Protein AF-A0A7S3V2L4-F1 (afdb_monomer)

Solvent-accessible surface area (backbone atoms only — not comparable to full-atom values): 17173 Å² total; per-residue (Å²): 107,70,62,55,53,52,35,52,49,39,50,52,38,36,58,66,71,41,83,67,30,69,76,37,47,59,59,35,42,54,44,48,51,52,48,45,52,49,47,74,74,34,60,91,76,52,58,64,67,61,56,36,54,51,50,48,51,51,38,55,55,55,52,38,95,46,34,62,63,42,28,54,72,59,38,71,66,25,44,56,42,50,47,53,51,52,48,45,50,46,50,62,65,62,45,89,81,44,74,66,71,37,85,87,40,52,65,57,54,51,37,52,47,45,34,56,63,45,54,48,39,59,73,54,54,95,62,79,51,79,55,84,92,24,49,70,58,43,54,44,52,51,49,48,55,51,39,51,49,49,44,55,70,67,42,45,66,64,29,20,37,90,86,79,64,43,62,59,39,75,66,17,42,54,53,48,53,48,53,49,51,55,54,52,51,55,70,69,42,83,76,58,51,70,71,59,48,51,48,58,51,47,48,54,56,50,39,35,71,76,69,40,48,61,73,31,63,66,44,49,72,70,41,43,61,59,53,46,51,46,52,52,46,47,62,57,69,48,86,50,61,92,48,45,69,59,49,48,53,49,47,49,55,60,31,70,64,40,52,65,54,35,66,70,44,46,47,56,52,52,44,68,73,63,43,56,96,84,56,77,78,74,83,74,69,88,52,86,51,68,74,56,29,52,55,47,51,55,50,49,47,56,64,55,75,109

Nearest PDB structures (foldseek):
  6vfk-assembly1_B  TM=2.622E-01  e=1.134E-02  synthetic construct
  5dhf-assembly1_C  TM=3.279E-01  e=9.057E-02  Saccharomyces cerevisiae S288C
  6aho-assembly1_A  TM=2.549E-01  e=5.153E-01  Saccharomyces cerevisiae S288C
  5hay-assembly1_A  TM=2.376E-01  e=2.475E+00  Thermochaetoides thermophila DSM 1495
  7ajl-assembly1_AAA  TM=2.031E-01  e=9.214E+00  Mus musculus

Secondary structure (DSSP, 8-state):
-HHHHHHHHHHHHHHTT-TTHHHHHHHHHHHHHHHHHHHHHHTTTS-HHHHHHHHHHHHHHHTSTTHHHHHHHTTHHHHHHHHHHHHHHHHHHH-TT-GGGSTT-HHHHHHHHIIIIIIHHHHHTT----SGGGHHHHHHHHHHHHHHHHHHHH-GGGTB-TTT--BS-HHHHHHHHHHHHHHHHHHH-TTS-HHHHHHHHHHHHHHHHHH-GGG-HHIIIIIHHHHHHHHHHHHHH-TTGGGHHHHHHHHHHHHHH-HHHIIIIIHHHHHHHHS-TTSPPP------SHHHHHHHHHHHHHHHT-

pLDDT: mean 81.45, std 13.01, range [45.84, 96.88]

Structure (mmCIF, N/CA/C/O backbone):
data_AF-A0A7S3V2L4-F1
#
_entry.id   AF-A0A7S3V2L4-F1
#
loop_
_atom_site.group_PDB
_atom_site.id
_atom_site.type_symbol
_atom_site.label_atom_id
_atom_site.label_alt_id
_atom_site.label_comp_id
_atom_site.label_asym_id
_atom_site.label_entity_id
_atom_site.label_seq_id
_atom_site.pdbx_PDB_ins_code
_atom_site.Cartn_x
_atom_site.Cartn_y
_atom_site.Cartn_z
_atom_site.occupancy
_atom_site.B_iso_or_equiv
_atom_site.auth_seq_id
_atom_site.auth_comp_id
_atom_site.auth_asym_id
_atom_site.auth_atom_id
_atom_site.pdbx_PDB_model_num
ATOM 1 N N . MET A 1 1 ? -16.125 -4.013 30.496 1.00 46.72 1 MET A N 1
ATOM 2 C CA . MET A 1 1 ? -16.675 -2.648 30.679 1.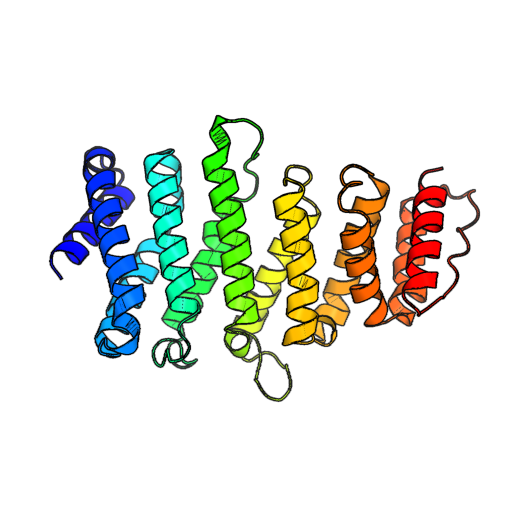00 46.72 1 MET A CA 1
ATOM 3 C C . MET A 1 1 ? -15.785 -1.747 31.543 1.00 46.72 1 MET A C 1
ATOM 5 O O . MET A 1 1 ? -15.297 -0.767 31.004 1.00 46.72 1 MET A O 1
ATOM 9 N N . ARG A 1 2 ? -15.482 -2.054 32.820 1.00 46.53 2 ARG A N 1
ATOM 10 C CA . ARG A 1 2 ? -14.613 -1.184 33.660 1.00 46.53 2 ARG A CA 1
ATOM 11 C C . ARG A 1 2 ? -13.190 -0.976 33.116 1.00 46.53 2 ARG A C 1
ATOM 13 O O . ARG A 1 2 ? -12.731 0.155 33.080 1.00 46.53 2 ARG A O 1
ATOM 20 N N . LEU A 1 3 ? -12.533 -2.032 32.631 1.00 49.94 3 LEU A N 1
ATOM 21 C CA . LEU A 1 3 ? -11.201 -1.939 32.003 1.00 49.94 3 LEU A CA 1
ATOM 22 C C . LEU A 1 3 ? -11.201 -1.058 30.744 1.00 49.94 3 LEU A C 1
ATOM 24 O O . LEU A 1 3 ? -10.278 -0.282 30.535 1.00 49.94 3 LEU A O 1
ATOM 28 N N . PHE A 1 4 ? -12.275 -1.122 29.954 1.00 53.81 4 PHE A N 1
ATOM 29 C CA . PHE A 1 4 ? -12.445 -0.276 28.773 1.00 53.81 4 PHE A CA 1
ATOM 30 C C . PHE A 1 4 ? -12.643 1.195 29.151 1.00 53.81 4 PHE A C 1
ATOM 32 O O . PHE A 1 4 ? -12.003 2.060 28.573 1.00 53.81 4 PHE A O 1
ATOM 39 N N . GLY A 1 5 ? -13.452 1.478 30.177 1.00 54.75 5 GLY A N 1
ATOM 40 C CA . GLY A 1 5 ? -13.603 2.833 30.713 1.00 54.75 5 GLY A CA 1
ATOM 41 C C . GLY A 1 5 ? -12.291 3.411 31.252 1.00 54.75 5 GLY A C 1
ATOM 42 O O . GLY A 1 5 ? -11.975 4.558 30.961 1.00 54.75 5 GLY A O 1
ATOM 43 N N . MET A 1 6 ? -11.488 2.608 31.962 1.00 58.16 6 MET A N 1
ATOM 44 C CA . MET A 1 6 ? -10.159 3.027 32.434 1.00 58.16 6 MET A CA 1
ATOM 45 C C . MET A 1 6 ? -9.183 3.269 31.279 1.00 58.16 6 MET A C 1
ATOM 47 O O . MET A 1 6 ? -8.399 4.209 31.325 1.00 58.16 6 MET A O 1
ATOM 51 N N . PHE A 1 7 ? -9.252 2.455 30.226 1.00 62.59 7 PHE A N 1
ATOM 52 C CA . PHE A 1 7 ? -8.470 2.645 29.008 1.00 62.59 7 PHE A CA 1
ATOM 53 C C . PHE A 1 7 ? -8.863 3.930 28.257 1.00 62.59 7 PHE A C 1
ATOM 55 O O . PHE A 1 7 ? -7.987 4.723 27.913 1.00 62.59 7 PHE A O 1
ATOM 62 N N . LEU A 1 8 ? -10.165 4.172 28.055 1.00 62.03 8 LEU A N 1
ATOM 63 C CA . LEU A 1 8 ? -10.665 5.396 27.423 1.00 62.03 8 LEU A CA 1
ATOM 64 C C . LEU A 1 8 ? -10.272 6.634 28.240 1.00 62.03 8 LEU A C 1
ATOM 66 O 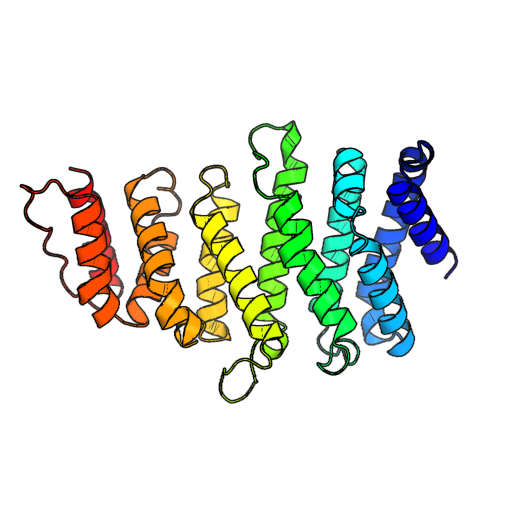O . LEU A 1 8 ? -9.776 7.599 27.670 1.00 62.03 8 LEU A O 1
ATOM 70 N N . GLN A 1 9 ? -10.416 6.584 29.570 1.00 62.56 9 GLN A N 1
ATOM 71 C CA . GLN A 1 9 ? -9.982 7.664 30.460 1.00 62.56 9 GLN A CA 1
ATOM 72 C C . GLN A 1 9 ? -8.470 7.886 30.396 1.00 62.56 9 GLN A C 1
ATOM 74 O O . GLN A 1 9 ? -8.036 9.028 30.312 1.00 62.56 9 GLN A O 1
ATOM 79 N N . ALA A 1 10 ? -7.663 6.821 30.375 1.00 61.00 10 ALA A N 1
ATOM 80 C CA . ALA A 1 10 ? -6.213 6.940 30.271 1.00 61.00 10 ALA A CA 1
ATOM 81 C C . ALA A 1 10 ? -5.784 7.606 28.955 1.00 61.00 10 ALA A C 1
ATOM 83 O O . ALA A 1 10 ? -4.910 8.470 28.976 1.00 61.00 10 ALA A O 1
ATOM 84 N N . ILE A 1 11 ? -6.412 7.261 27.823 1.00 59.47 11 ILE A N 1
ATOM 85 C CA . ILE A 1 11 ? -6.094 7.918 26.549 1.00 59.47 11 ILE A CA 1
ATOM 86 C C . ILE A 1 11 ? -6.674 9.336 26.474 1.00 59.47 11 ILE A C 1
ATOM 88 O O . ILE A 1 11 ? -5.997 10.228 25.977 1.00 59.47 11 ILE A O 1
ATOM 92 N N . GLN A 1 12 ? -7.853 9.605 27.030 1.00 64.25 12 GLN A N 1
ATOM 93 C CA . GLN A 1 12 ? -8.367 10.977 27.136 1.00 64.25 12 GLN A CA 1
ATOM 94 C C . GLN A 1 12 ? -7.465 11.859 28.017 1.00 64.25 12 GLN A C 1
ATOM 96 O O . GLN A 1 12 ? -7.242 13.027 27.711 1.00 64.25 12 GLN A O 1
ATOM 101 N N . SER A 1 13 ? -6.884 11.314 29.089 1.00 60.41 13 SER A N 1
ATOM 102 C CA . SER A 1 13 ? -5.881 12.011 29.905 1.00 60.41 13 SER A CA 1
ATOM 103 C C . SER A 1 13 ? -4.567 12.254 29.152 1.00 60.41 13 SER A C 1
ATOM 105 O O . SER A 1 13 ? -3.910 13.266 29.401 1.00 60.41 13 SER A O 1
ATOM 107 N N . VAL A 1 14 ? -4.198 11.359 28.225 1.00 58.91 14 VAL A N 1
ATOM 108 C CA . VAL A 1 14 ? -3.072 11.544 27.291 1.00 58.91 14 VAL A CA 1
ATOM 109 C C . VAL A 1 14 ? -3.370 12.664 26.291 1.00 58.91 14 VAL A C 1
ATOM 111 O O . VAL A 1 14 ? -2.521 13.530 26.101 1.00 58.91 14 VAL A O 1
ATOM 114 N N . ASP A 1 15 ? -4.572 12.688 25.709 1.00 56.56 15 ASP A N 1
ATOM 115 C CA . ASP A 1 15 ? -5.023 13.720 24.759 1.00 56.56 15 ASP A CA 1
ATOM 116 C C . ASP A 1 15 ? -5.049 15.120 25.408 1.00 56.56 15 ASP A C 1
ATOM 118 O O . ASP A 1 15 ? -4.736 16.126 24.779 1.00 56.56 15 ASP A O 1
ATOM 122 N N . ASN A 1 16 ? -5.319 15.179 26.718 1.00 58.28 16 ASN A N 1
ATOM 123 C CA . ASN A 1 16 ? -5.315 16.407 27.521 1.00 58.28 16 ASN A CA 1
ATOM 124 C C . ASN A 1 16 ? -3.926 16.822 28.059 1.00 58.28 16 ASN A C 1
ATOM 126 O O . ASN A 1 16 ? -3.836 17.738 28.881 1.00 58.28 16 ASN A O 1
ATOM 130 N N . GLY A 1 17 ? -2.837 16.156 27.652 1.00 54.50 17 GLY A N 1
ATOM 131 C CA . GLY A 1 17 ? -1.462 16.567 27.975 1.00 54.50 17 GLY A CA 1
ATOM 132 C C . GLY A 1 17 ? -1.067 16.477 29.458 1.00 54.50 17 GLY A C 1
ATOM 133 O O . GLY A 1 17 ? -0.122 17.141 29.891 1.00 54.50 17 GLY A O 1
ATOM 134 N N . GLN A 1 18 ? -1.766 15.683 30.274 1.00 55.38 18 GLN A N 1
ATOM 135 C CA . GLN A 1 18 ? -1.489 15.602 31.712 1.00 55.38 18 GLN A CA 1
ATOM 136 C C . GLN A 1 18 ? -0.294 14.679 32.029 1.00 55.38 18 GLN A C 1
ATOM 138 O O . GLN A 1 18 ? -0.214 13.556 31.542 1.00 55.38 18 GLN A O 1
ATOM 143 N N . ARG A 1 19 ? 0.605 15.097 32.941 1.00 45.84 19 ARG A N 1
ATOM 144 C CA . ARG A 1 19 ? 1.765 14.302 33.432 1.00 45.84 19 ARG A CA 1
ATOM 145 C C . ARG A 1 19 ? 1.399 12.930 34.032 1.00 45.84 19 ARG A C 1
ATOM 147 O O . ARG A 1 19 ? 2.251 12.046 34.068 1.00 45.84 19 ARG A O 1
ATOM 154 N N . LEU A 1 20 ? 0.145 12.733 34.452 1.00 48.84 20 LEU A N 1
ATOM 155 C CA . LEU A 1 20 ? -0.418 11.441 34.886 1.00 48.84 20 LEU A CA 1
ATOM 156 C C . LEU A 1 20 ? -0.457 10.382 33.763 1.00 48.84 20 LEU A C 1
ATOM 158 O O . LEU A 1 20 ? -0.595 9.192 34.043 1.00 48.84 20 LEU A O 1
ATOM 162 N N . ALA A 1 21 ? -0.285 10.794 32.502 1.00 53.78 21 ALA A N 1
ATOM 163 C CA . ALA A 1 21 ? -0.275 9.924 31.332 1.00 53.78 21 ALA A CA 1
ATOM 164 C C . ALA A 1 21 ? 0.756 8.789 31.436 1.00 53.78 21 ALA A C 1
ATOM 166 O O . ALA A 1 21 ? 0.413 7.638 31.183 1.00 53.78 21 ALA A O 1
ATOM 167 N N . ILE A 1 22 ? 1.995 9.072 31.862 1.00 54.22 22 ILE A N 1
ATOM 168 C CA . ILE A 1 22 ? 3.089 8.081 31.834 1.00 54.22 22 ILE A CA 1
ATOM 169 C C . ILE A 1 22 ? 2.828 6.922 32.807 1.00 54.22 22 ILE A C 1
ATOM 171 O O . ILE A 1 22 ? 3.045 5.766 32.444 1.00 54.22 22 ILE A O 1
ATOM 175 N N . SER A 1 23 ? 2.306 7.204 34.007 1.00 57.72 23 SER A N 1
ATOM 176 C CA . SER A 1 23 ? 1.941 6.165 34.982 1.00 57.72 23 SER A CA 1
ATOM 177 C C . SER A 1 23 ? 0.771 5.296 34.514 1.00 57.72 23 SER A C 1
ATOM 179 O O . SER A 1 23 ? 0.711 4.119 34.854 1.00 57.72 23 SER A O 1
ATOM 181 N N . CYS A 1 24 ? -0.133 5.843 33.697 1.00 66.38 24 CYS A N 1
ATOM 182 C CA . CYS A 1 24 ? -1.292 5.120 33.177 1.00 66.38 24 CYS A CA 1
ATOM 183 C C . CYS A 1 24 ? -1.012 4.374 31.861 1.00 66.38 24 CYS A C 1
ATOM 185 O O . CYS A 1 24 ? -1.786 3.488 31.501 1.00 66.38 24 CYS A O 1
ATOM 187 N N . LEU A 1 25 ? 0.092 4.669 31.155 1.00 70.88 25 LEU A N 1
ATOM 188 C CA . LEU A 1 25 ? 0.455 3.990 29.901 1.00 70.88 25 LEU A CA 1
ATOM 189 C C . LEU A 1 25 ? 0.650 2.481 30.086 1.00 70.88 25 LEU A C 1
ATOM 191 O O . LEU A 1 25 ? 0.268 1.711 29.207 1.00 70.88 25 LEU A O 1
ATOM 195 N N . GLY A 1 26 ? 1.230 2.051 31.212 1.00 72.19 26 GLY A N 1
ATOM 196 C CA . GLY A 1 26 ? 1.397 0.628 31.530 1.00 72.19 26 GLY A CA 1
ATOM 197 C C . GLY A 1 26 ? 0.049 -0.088 31.596 1.00 72.19 26 GLY A C 1
ATOM 198 O O . GLY A 1 26 ? -0.208 -1.015 30.830 1.00 72.19 26 GLY A O 1
ATOM 199 N N . SER A 1 27 ? -0.861 0.433 32.419 1.00 74.06 27 SER A N 1
ATOM 200 C CA . SER A 1 27 ? -2.213 -0.109 32.584 1.00 74.06 27 SER A CA 1
ATOM 201 C C . SER A 1 27 ? -3.053 -0.021 31.307 1.00 74.06 27 SER A C 1
ATOM 203 O O . SER A 1 27 ? -3.820 -0.937 31.013 1.00 74.06 27 SER A O 1
ATOM 205 N N . ALA A 1 28 ? -2.900 1.044 30.513 1.00 74.94 28 ALA A N 1
ATOM 206 C CA . ALA A 1 28 ? -3.561 1.172 29.216 1.00 74.94 28 ALA A CA 1
ATOM 207 C C . ALA A 1 28 ? -3.072 0.103 28.228 1.00 74.94 28 ALA A C 1
ATOM 209 O O . ALA A 1 28 ? -3.883 -0.497 27.523 1.00 74.94 28 ALA A O 1
ATOM 210 N N . ARG A 1 29 ? -1.764 -0.184 28.208 1.00 78.62 29 ARG A N 1
ATOM 211 C CA . ARG A 1 29 ? -1.178 -1.239 27.368 1.00 78.62 29 ARG A CA 1
ATOM 212 C C . ARG A 1 29 ? -1.651 -2.629 27.775 1.00 78.62 29 ARG A C 1
ATOM 214 O O . ARG A 1 29 ? -2.030 -3.393 26.896 1.00 78.62 29 ARG A O 1
ATOM 221 N N . GLU A 1 30 ? -1.655 -2.940 29.068 1.00 80.38 30 GLU A N 1
ATOM 222 C CA . GLU A 1 30 ? -2.154 -4.223 29.585 1.00 80.38 30 GLU A CA 1
ATOM 223 C C . GLU A 1 30 ? -3.647 -4.400 29.300 1.00 80.38 30 GLU A C 1
ATOM 225 O O . GLU A 1 30 ? -4.078 -5.457 28.840 1.00 80.38 30 GLU A O 1
ATOM 230 N N . SER A 1 31 ? -4.431 -3.335 29.489 1.00 78.81 31 SER A N 1
ATOM 231 C CA . SER A 1 31 ? -5.853 -3.333 29.140 1.00 78.81 31 SER A CA 1
ATOM 232 C C . SER A 1 31 ? -6.051 -3.585 27.648 1.00 78.81 31 SER A C 1
ATOM 234 O O . SER A 1 31 ? -6.929 -4.359 27.275 1.00 78.81 31 SER A O 1
ATOM 236 N N . LEU A 1 32 ? -5.229 -2.977 26.786 1.00 80.69 32 LEU A N 1
ATOM 237 C CA . LEU A 1 32 ? -5.321 -3.206 25.350 1.00 80.69 32 LEU A CA 1
ATOM 238 C C . LEU A 1 32 ? -4.886 -4.615 24.947 1.00 80.69 32 LEU A C 1
ATOM 240 O O . LEU A 1 32 ? -5.513 -5.196 24.071 1.00 80.69 32 LEU A O 1
ATOM 244 N N . ASP A 1 33 ? -3.864 -5.184 25.586 1.00 83.69 33 ASP A N 1
ATOM 245 C CA . ASP A 1 33 ? -3.459 -6.573 25.347 1.00 83.69 33 ASP A CA 1
ATOM 246 C C . ASP A 1 33 ? -4.564 -7.553 25.719 1.00 83.69 33 ASP A C 1
ATOM 248 O O . ASP A 1 33 ? -4.888 -8.441 24.931 1.00 83.69 33 ASP A O 1
ATOM 252 N N . PHE A 1 34 ? -5.195 -7.348 26.874 1.00 82.31 34 PHE A N 1
ATOM 253 C CA . PHE A 1 34 ? -6.366 -8.121 27.265 1.00 82.31 34 PHE A CA 1
ATOM 254 C C . PHE A 1 34 ? -7.491 -7.977 26.234 1.00 82.31 34 PHE A C 1
ATOM 256 O O . PHE A 1 34 ? -8.068 -8.973 25.805 1.00 82.31 34 PHE A O 1
ATOM 263 N N . MET A 1 35 ? -7.777 -6.752 25.779 1.00 76.50 35 MET A N 1
ATOM 264 C CA . MET A 1 35 ? -8.800 -6.521 24.757 1.00 76.50 35 MET A CA 1
ATOM 265 C C . MET A 1 35 ? -8.452 -7.186 23.430 1.00 76.50 35 MET A C 1
ATOM 267 O O . MET A 1 35 ? -9.326 -7.802 22.840 1.00 76.50 35 MET A O 1
ATOM 271 N N . ILE A 1 36 ? -7.198 -7.125 22.983 1.00 81.44 36 ILE A N 1
ATOM 272 C CA . ILE A 1 36 ? -6.724 -7.827 21.787 1.00 81.44 36 ILE A CA 1
ATOM 273 C C . ILE A 1 36 ? -6.960 -9.332 21.928 1.00 81.44 36 ILE A C 1
ATOM 275 O O . ILE A 1 36 ? -7.526 -9.930 21.023 1.00 81.44 36 ILE A O 1
ATOM 279 N N . GLN A 1 37 ? -6.584 -9.942 23.055 1.00 83.25 37 GLN A N 1
ATOM 280 C CA . GLN A 1 37 ? -6.765 -11.382 23.283 1.00 83.25 37 GLN A CA 1
ATOM 281 C C . GLN A 1 37 ? -8.242 -11.789 23.319 1.00 83.25 37 GLN A C 1
ATOM 283 O O . GLN A 1 37 ? -8.629 -12.797 22.725 1.00 83.25 37 GLN A O 1
ATOM 288 N N . VAL A 1 38 ? -9.073 -10.985 23.987 1.00 77.12 38 VAL A N 1
ATOM 289 C CA . VAL A 1 38 ? -10.528 -11.166 24.027 1.00 77.12 38 VAL A CA 1
ATOM 290 C C . VAL A 1 38 ? -11.116 -11.045 22.628 1.00 77.12 38 VAL A C 1
ATOM 292 O O . VAL A 1 38 ? -11.892 -11.905 22.226 1.00 77.12 38 VAL A O 1
ATOM 295 N N . PHE A 1 39 ? -10.724 -10.025 21.864 1.00 75.44 39 PHE A N 1
ATOM 296 C CA . PHE A 1 39 ? -11.167 -9.853 20.485 1.00 75.44 39 PHE A CA 1
ATOM 297 C C . PHE A 1 39 ? -10.745 -11.036 19.613 1.00 75.44 39 PHE A C 1
ATOM 299 O O . PHE A 1 39 ? -11.580 -11.571 18.895 1.00 75.44 39 PHE A O 1
ATOM 306 N N . ASP A 1 40 ? -9.499 -11.497 19.707 1.00 77.56 40 ASP A N 1
ATOM 307 C CA . ASP A 1 40 ? -9.009 -12.634 18.916 1.00 77.56 40 ASP A CA 1
ATOM 308 C C . ASP A 1 40 ? -9.806 -13.915 19.197 1.00 77.56 40 ASP A C 1
ATOM 310 O O . ASP A 1 40 ? -10.199 -14.642 18.286 1.00 77.56 40 ASP A O 1
ATOM 314 N N . SER A 1 41 ? -10.091 -14.160 20.477 1.00 77.38 41 SER A N 1
ATOM 315 C CA . SER A 1 41 ? -10.706 -15.407 20.938 1.00 77.38 41 SER A CA 1
ATOM 316 C C . SER A 1 41 ? -12.227 -15.413 20.791 1.00 77.38 41 SER A C 1
ATOM 318 O O . SER A 1 41 ? -12.817 -16.466 20.565 1.00 77.38 41 SER A O 1
ATOM 320 N N . LEU A 1 42 ? -12.874 -14.254 20.946 1.00 68.75 42 LEU A N 1
ATOM 321 C CA . LEU A 1 42 ? -14.321 -14.169 21.146 1.00 68.75 42 LEU A CA 1
ATOM 322 C C . LEU A 1 42 ? -15.051 -13.365 20.072 1.00 68.75 42 LEU A C 1
ATOM 324 O O . LEU A 1 42 ? -16.274 -13.375 20.080 1.00 68.75 42 LEU A O 1
ATOM 328 N N . ILE A 1 43 ? -14.389 -12.724 19.100 1.00 68.19 43 ILE A N 1
ATOM 329 C CA . ILE A 1 43 ? -15.105 -11.925 18.081 1.00 68.19 43 ILE A CA 1
ATOM 330 C C . ILE A 1 43 ? -16.121 -12.728 17.252 1.00 68.19 43 ILE A C 1
ATOM 332 O O . ILE A 1 43 ? -17.055 -12.151 16.701 1.00 68.19 43 ILE A O 1
ATOM 336 N N . LYS A 1 44 ? -15.968 -14.055 17.171 1.00 68.00 44 LYS A N 1
ATOM 337 C CA . LYS A 1 44 ? -16.950 -14.941 16.523 1.00 68.00 44 LYS A CA 1
ATOM 338 C C . LYS A 1 44 ? -18.210 -15.167 17.369 1.00 68.00 44 LYS A C 1
ATOM 340 O O . LYS A 1 44 ? -19.262 -15.429 16.799 1.00 68.00 44 LYS A O 1
ATOM 345 N N . GLU A 1 45 ? -18.090 -15.026 18.687 1.00 68.50 45 GLU A N 1
ATOM 346 C CA . GLU A 1 45 ? -19.120 -15.313 19.696 1.00 68.50 45 GLU A CA 1
ATOM 347 C C . GLU A 1 45 ? -19.714 -14.034 20.323 1.00 68.50 45 GLU A C 1
ATOM 349 O O . GLU A 1 45 ? -20.735 -14.078 21.005 1.00 68.50 45 GLU A O 1
ATOM 354 N N . VAL A 1 46 ? -19.070 -12.877 20.128 1.00 65.69 46 VAL A N 1
ATOM 355 C CA . VAL A 1 46 ? -19.495 -11.584 20.682 1.00 65.69 46 VAL A CA 1
ATOM 356 C C . VAL A 1 46 ? -20.697 -11.040 19.911 1.00 65.69 46 VAL A C 1
ATOM 358 O O . VAL A 1 46 ? -20.718 -11.031 18.679 1.00 65.69 46 VAL A O 1
ATOM 361 N N . ASP A 1 47 ? -21.681 -10.519 20.649 1.00 66.81 47 ASP A N 1
ATOM 362 C CA . ASP A 1 47 ? -22.834 -9.834 20.068 1.00 66.81 47 ASP A CA 1
ATOM 363 C C . ASP A 1 47 ? -22.410 -8.680 19.137 1.00 66.81 47 ASP A C 1
ATOM 365 O O . ASP A 1 47 ? -21.540 -7.863 19.461 1.00 66.81 47 ASP A O 1
ATOM 369 N N . LYS A 1 48 ? -23.062 -8.593 17.971 1.00 71.00 48 LYS A N 1
ATOM 370 C CA . LYS A 1 48 ? -22.708 -7.647 16.900 1.00 71.00 48 LYS A CA 1
ATOM 371 C C . LYS A 1 48 ? -22.753 -6.187 17.360 1.00 71.00 48 LYS A C 1
ATOM 373 O O . LYS A 1 48 ? -21.903 -5.405 16.937 1.00 71.00 48 LYS A O 1
ATOM 378 N N . SER A 1 49 ? -23.710 -5.824 18.216 1.00 70.50 49 SER A N 1
ATOM 379 C CA . SER A 1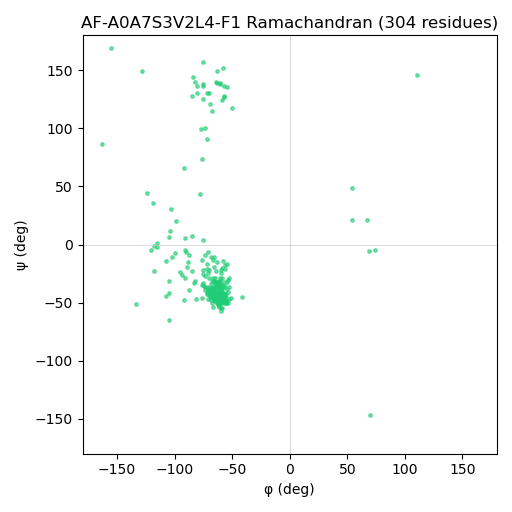 49 ? -23.878 -4.445 18.692 1.00 70.50 49 SER A CA 1
ATOM 380 C C . SER A 1 49 ? -22.763 -4.033 19.657 1.00 70.50 49 SER A C 1
ATOM 382 O O . SER A 1 49 ? -22.264 -2.910 19.603 1.00 70.50 49 SER A O 1
ATOM 384 N N . LEU A 1 50 ? -22.300 -4.964 20.494 1.00 69.75 50 LEU A N 1
ATOM 385 C CA . LEU A 1 50 ? -21.216 -4.718 21.438 1.00 69.75 50 LEU A CA 1
ATOM 386 C C . LEU A 1 50 ? -19.869 -4.582 20.721 1.00 69.75 50 LEU A C 1
ATOM 388 O O . LEU A 1 50 ? -19.094 -3.681 21.047 1.00 69.75 50 LEU A O 1
ATOM 392 N N . ALA A 1 51 ? -19.614 -5.422 19.713 1.00 71.44 51 ALA A N 1
ATOM 393 C CA . ALA A 1 51 ? -18.439 -5.287 18.855 1.00 71.44 51 ALA A CA 1
ATOM 394 C C . ALA A 1 51 ? -18.438 -3.942 18.107 1.00 71.44 51 ALA A C 1
ATOM 396 O O . ALA A 1 51 ? -17.412 -3.264 18.071 1.00 71.44 51 ALA A O 1
ATOM 397 N N . GLN A 1 52 ? -19.591 -3.526 17.572 1.00 75.44 52 GLN A N 1
ATOM 398 C CA . GLN A 1 52 ? -19.736 -2.245 16.884 1.00 75.44 52 GLN A CA 1
ATOM 399 C C . GLN A 1 52 ? -19.453 -1.055 17.810 1.00 75.44 52 GLN A C 1
ATOM 401 O O . GLN A 1 52 ? -18.572 -0.256 17.505 1.00 75.44 52 GLN A O 1
ATOM 406 N N . ASN A 1 53 ? -20.123 -0.975 18.964 1.00 76.50 53 ASN A N 1
ATOM 407 C CA . ASN A 1 53 ? -19.943 0.123 19.922 1.00 76.50 53 ASN A CA 1
ATOM 408 C C . ASN A 1 53 ? -18.496 0.230 20.416 1.00 76.50 53 ASN A C 1
ATOM 410 O O . ASN A 1 53 ? -17.967 1.327 20.607 1.00 76.50 53 ASN A O 1
ATOM 414 N N . PHE A 1 54 ? -17.840 -0.916 20.616 1.00 74.62 54 PHE A N 1
ATOM 415 C CA . PHE A 1 54 ? -16.429 -0.954 20.970 1.00 74.62 54 PHE A CA 1
ATOM 416 C C . PHE A 1 54 ? -15.552 -0.373 19.858 1.00 74.62 54 PHE A C 1
ATOM 418 O O . PHE A 1 54 ? -14.723 0.493 20.128 1.00 74.62 54 PHE A O 1
ATOM 425 N N . ILE A 1 55 ? -15.740 -0.823 18.614 1.00 75.81 55 ILE A N 1
ATOM 426 C CA . ILE A 1 55 ? -14.946 -0.359 17.472 1.00 75.81 55 ILE A CA 1
ATOM 427 C C . ILE A 1 55 ? -15.180 1.130 17.228 1.00 75.81 55 ILE A C 1
ATOM 429 O O . ILE A 1 55 ? -14.213 1.858 17.050 1.00 75.81 55 ILE A O 1
ATOM 433 N N . GLU A 1 56 ? -16.425 1.602 17.278 1.00 79.25 56 GLU A N 1
ATOM 434 C CA . GLU A 1 56 ? -16.756 3.026 17.156 1.00 79.25 56 GLU A CA 1
ATOM 435 C C . GLU A 1 56 ? -16.074 3.861 18.239 1.00 79.25 56 GLU A C 1
ATOM 437 O O . GLU A 1 56 ? -15.478 4.894 17.944 1.00 79.25 56 GLU A O 1
ATOM 442 N N . SER A 1 57 ? -16.094 3.392 19.486 1.00 77.81 57 SER A N 1
ATOM 443 C CA . SER A 1 57 ? -15.425 4.062 20.605 1.00 77.81 57 SER A CA 1
ATOM 444 C C . SER A 1 57 ? -13.902 4.093 20.433 1.00 77.81 57 SER A C 1
ATOM 446 O O . SER A 1 57 ? -13.272 5.110 20.701 1.00 77.81 57 SER A O 1
ATOM 448 N N . VAL A 1 58 ? -13.292 3.002 19.958 1.00 75.38 58 VAL A N 1
ATOM 449 C CA . VAL A 1 58 ? -11.845 2.948 19.691 1.00 75.38 58 VAL A CA 1
ATOM 450 C C . VAL A 1 58 ? -11.479 3.847 18.510 1.00 75.38 58 VAL A C 1
ATOM 452 O O . VAL A 1 58 ? -10.552 4.642 18.617 1.00 75.38 58 VAL A O 1
ATOM 455 N N . VAL A 1 59 ? -12.210 3.764 17.398 1.00 79.44 59 VAL A N 1
ATOM 456 C CA . VAL A 1 59 ? -11.952 4.570 16.199 1.00 79.44 59 VAL A CA 1
ATOM 457 C C . VAL A 1 59 ? -12.155 6.050 16.496 1.00 79.44 59 VAL A C 1
ATOM 459 O O . VAL A 1 59 ? -11.285 6.836 16.146 1.00 79.44 59 VAL A O 1
ATOM 462 N N . SER A 1 60 ? -13.237 6.441 17.174 1.00 80.56 60 SER A N 1
ATOM 463 C CA . SER A 1 60 ? -13.478 7.844 17.550 1.00 80.56 60 SER A CA 1
ATOM 464 C C . SER A 1 60 ? -12.398 8.392 18.478 1.00 80.56 60 SER A C 1
ATOM 466 O O . SER A 1 60 ? -11.939 9.514 18.280 1.00 80.56 60 SER A O 1
ATOM 468 N N . LEU A 1 61 ? -11.944 7.591 19.443 1.00 75.81 61 LEU A N 1
ATOM 469 C CA . LEU A 1 61 ? -10.893 7.997 20.364 1.00 75.81 61 LEU A CA 1
ATOM 470 C C . LEU A 1 61 ? -9.539 8.173 19.666 1.00 75.81 61 LEU A C 1
ATOM 472 O O . LEU A 1 61 ? -8.860 9.159 19.924 1.00 75.81 61 LEU A O 1
ATOM 476 N N . ILE A 1 62 ? -9.140 7.257 18.779 1.00 73.62 62 ILE A N 1
ATOM 477 C CA . ILE A 1 62 ? -7.851 7.386 18.078 1.00 73.62 62 ILE A CA 1
ATOM 478 C C . ILE A 1 62 ? -7.933 8.453 16.978 1.00 73.62 62 ILE A C 1
ATOM 480 O O . ILE A 1 62 ? -6.958 9.155 16.732 1.00 73.62 62 ILE A O 1
ATOM 484 N N . SER A 1 63 ? -9.099 8.605 16.344 1.00 74.56 63 SER A N 1
ATOM 485 C CA . SER A 1 63 ? -9.318 9.620 15.309 1.00 74.56 63 SER A CA 1
ATOM 486 C C . SER A 1 63 ? -9.370 11.044 15.869 1.00 74.56 63 SER A C 1
ATOM 488 O O . SER A 1 63 ? -9.418 11.987 15.075 1.00 74.56 63 SER A O 1
ATOM 490 N N . SER A 1 64 ? -9.352 11.235 17.198 1.00 76.00 64 SER A N 1
ATOM 491 C CA . SER A 1 64 ? -9.233 12.572 17.783 1.00 76.00 64 SER A CA 1
ATOM 492 C C . SER A 1 64 ? -7.954 13.243 17.264 1.00 76.00 64 SER A C 1
ATOM 494 O O . SER A 1 64 ? -6.899 12.616 17.152 1.00 76.00 64 SER A O 1
ATOM 496 N N . HIS A 1 65 ? -8.054 14.523 16.889 1.00 62.66 65 HIS A N 1
ATOM 497 C CA . HIS A 1 65 ? -7.023 15.226 16.111 1.00 62.66 65 HIS A CA 1
ATOM 498 C C . HIS A 1 65 ? -5.618 15.222 16.745 1.00 62.66 65 HIS A C 1
ATOM 500 O O . HIS A 1 65 ? -4.641 15.441 16.031 1.00 62.66 65 HIS A O 1
ATOM 506 N N . ASN A 1 66 ? -5.500 14.935 18.045 1.00 70.50 66 ASN A N 1
ATOM 507 C CA . ASN A 1 66 ? -4.239 14.981 18.778 1.00 70.50 66 ASN A CA 1
ATOM 508 C C . ASN A 1 66 ? -3.791 13.630 19.355 1.00 70.50 66 ASN A C 1
ATOM 510 O O . ASN A 1 66 ? -2.698 13.567 19.919 1.00 70.50 66 ASN A O 1
ATOM 514 N N . CYS A 1 67 ? -4.546 12.534 19.195 1.00 78.75 67 CYS A N 1
ATOM 515 C CA . CYS A 1 67 ? -4.199 11.269 19.849 1.00 78.75 67 CYS A CA 1
ATOM 516 C C . CYS A 1 67 ? -2.843 10.723 19.367 1.00 78.75 67 CYS A C 1
ATOM 518 O O . CYS A 1 67 ? -1.951 10.453 20.174 1.00 78.75 67 CYS A O 1
ATOM 520 N N . ILE A 1 68 ? -2.640 10.611 18.048 1.00 81.62 68 ILE A N 1
ATOM 521 C CA . ILE A 1 68 ? -1.395 10.060 17.482 1.00 81.62 68 ILE A CA 1
ATOM 522 C C . ILE A 1 68 ? -0.195 10.948 17.813 1.00 81.62 68 ILE A C 1
ATOM 524 O O . ILE A 1 68 ? 0.839 10.449 18.258 1.00 81.62 68 ILE A O 1
ATOM 528 N N . SER A 1 69 ? -0.312 12.262 17.612 1.00 79.44 69 SER A N 1
ATOM 529 C CA . SER A 1 69 ? 0.779 13.204 17.881 1.00 79.44 69 SER A CA 1
ATOM 530 C C . SER A 1 69 ? 1.152 13.223 19.366 1.00 79.44 69 SER A C 1
ATOM 532 O O . SER A 1 69 ? 2.341 13.219 19.698 1.00 79.44 69 SER A O 1
ATOM 534 N N . SER A 1 70 ? 0.161 13.137 20.256 1.00 78.88 70 SER A N 1
ATOM 535 C CA . SER A 1 70 ? 0.366 13.025 21.703 1.00 78.88 70 SER A CA 1
ATOM 536 C C . SER A 1 70 ? 1.030 11.703 22.084 1.00 78.88 70 SER A C 1
ATOM 538 O O . SER A 1 70 ? 1.991 11.699 22.846 1.00 78.88 70 SER A O 1
ATOM 540 N N . LEU A 1 71 ? 0.611 10.573 21.507 1.00 80.44 71 LEU A N 1
ATOM 541 C CA . LEU A 1 71 ? 1.258 9.280 21.758 1.00 80.44 71 LEU A CA 1
ATOM 542 C C . LEU A 1 71 ? 2.707 9.251 21.265 1.00 80.44 71 LEU A C 1
ATOM 544 O O . LEU A 1 71 ? 3.574 8.694 21.936 1.00 80.44 71 LEU A O 1
ATOM 548 N N . LEU A 1 72 ? 2.998 9.884 20.131 1.00 80.06 72 LEU A N 1
ATOM 549 C CA . LEU A 1 72 ? 4.366 9.993 19.629 1.00 80.06 72 LEU A CA 1
ATOM 550 C C . LEU A 1 72 ? 5.243 10.890 20.513 1.00 80.06 72 LEU A C 1
ATOM 552 O O . LEU A 1 72 ? 6.430 10.603 20.665 1.00 80.06 72 LEU A O 1
ATOM 556 N N . SER A 1 73 ? 4.685 11.946 21.115 1.00 80.19 73 SER A N 1
ATOM 557 C CA . SER A 1 73 ? 5.436 12.832 22.020 1.00 80.19 73 SER A CA 1
ATOM 558 C C . SER A 1 73 ? 5.787 12.166 23.357 1.00 80.19 73 SER A C 1
ATOM 560 O O . SER A 1 73 ? 6.804 12.499 23.963 1.00 80.19 73 SER A O 1
ATOM 562 N N . LEU A 1 74 ? 5.023 11.150 23.774 1.00 77.94 74 LEU A N 1
ATOM 563 C CA . LEU A 1 74 ? 5.293 10.327 24.962 1.00 77.94 74 LEU A CA 1
ATOM 564 C C . LEU A 1 74 ? 6.436 9.307 24.773 1.00 77.94 74 LEU A C 1
ATOM 566 O O . LEU A 1 74 ? 6.717 8.503 25.668 1.00 77.94 74 LEU A O 1
ATOM 570 N N . GLY A 1 75 ? 7.106 9.312 23.617 1.00 79.31 75 GLY A N 1
ATOM 571 C CA . GLY A 1 75 ? 8.264 8.469 23.332 1.00 79.31 75 GLY A CA 1
ATOM 572 C C . GLY A 1 75 ? 7.916 6.982 23.198 1.00 79.31 75 GLY A C 1
ATOM 573 O O . GLY A 1 75 ? 6.845 6.603 22.721 1.00 79.31 75 GLY A O 1
ATOM 574 N N . ARG A 1 76 ? 8.833 6.099 23.619 1.00 79.19 76 ARG A N 1
ATOM 575 C CA . ARG A 1 76 ? 8.725 4.643 23.391 1.00 79.19 76 ARG A CA 1
ATOM 576 C C . ARG A 1 76 ? 7.456 4.020 23.986 1.00 79.19 76 ARG A C 1
ATOM 578 O O . ARG A 1 76 ? 6.901 3.094 23.402 1.00 79.19 76 ARG A O 1
ATOM 585 N N . GLY A 1 77 ? 6.989 4.514 25.133 1.00 77.31 77 GLY A N 1
ATOM 586 C CA . GLY A 1 77 ? 5.773 4.009 25.777 1.00 77.31 77 GLY A CA 1
ATOM 587 C C . GLY A 1 77 ? 4.513 4.260 24.944 1.00 77.31 77 GLY A C 1
ATOM 588 O O . GLY A 1 77 ? 3.695 3.351 24.793 1.00 77.31 77 GLY A O 1
ATOM 589 N N . GLY A 1 78 ? 4.392 5.459 24.369 1.00 80.88 78 GLY A N 1
ATOM 590 C CA . GLY A 1 78 ? 3.275 5.820 23.499 1.00 80.88 78 GLY A CA 1
ATOM 591 C C . GLY A 1 78 ? 3.350 5.154 22.123 1.00 80.88 78 GLY A C 1
ATOM 592 O O . GLY A 1 78 ? 2.326 4.680 21.636 1.00 80.88 78 GLY A O 1
ATOM 593 N N . LEU A 1 79 ? 4.553 4.984 21.557 1.00 83.31 79 LEU A N 1
ATOM 594 C CA . LEU A 1 79 ? 4.771 4.187 20.338 1.00 83.31 79 LEU A CA 1
ATOM 595 C C . LEU A 1 79 ? 4.259 2.748 20.488 1.00 83.31 79 LEU A C 1
ATOM 597 O O . LEU A 1 79 ? 3.487 2.276 19.660 1.00 83.31 79 LEU A O 1
ATOM 601 N N . LEU A 1 80 ? 4.623 2.069 21.581 1.00 83.31 80 LEU A N 1
ATOM 602 C CA . LEU A 1 80 ? 4.177 0.695 21.838 1.00 83.31 80 LEU A CA 1
ATOM 603 C C . LEU A 1 80 ? 2.665 0.597 22.058 1.00 83.31 80 LEU A C 1
ATOM 605 O O . LEU A 1 80 ? 2.062 -0.424 21.728 1.00 83.31 80 LEU A O 1
ATOM 609 N N . LEU A 1 81 ? 2.040 1.627 22.632 1.00 83.50 81 LEU A N 1
ATOM 610 C CA . LEU A 1 81 ? 0.585 1.681 22.734 1.00 83.50 81 LEU A CA 1
ATOM 611 C C . LEU A 1 81 ? -0.045 1.841 21.344 1.00 83.50 81 LEU A C 1
ATOM 613 O O . LEU A 1 81 ? -0.966 1.100 21.009 1.00 83.50 81 LEU A O 1
ATOM 617 N N . LEU A 1 82 ? 0.504 2.731 20.513 1.00 86.44 82 LEU A N 1
ATOM 618 C CA . LEU A 1 82 ? 0.060 2.946 19.137 1.00 86.44 82 LEU A CA 1
ATOM 619 C C . LEU A 1 82 ? 0.189 1.680 18.280 1.00 86.44 82 LEU A C 1
ATOM 621 O O . LEU A 1 82 ? -0.748 1.337 17.564 1.00 86.44 82 LEU A O 1
ATOM 625 N N . HIS A 1 83 ? 1.274 0.916 18.424 1.00 87.38 83 HIS A N 1
ATOM 626 C CA . HIS A 1 83 ? 1.405 -0.409 17.808 1.00 87.38 83 HIS A CA 1
ATOM 627 C C . HIS A 1 83 ? 0.254 -1.340 18.166 1.00 87.38 83 HIS A C 1
ATOM 629 O O . HIS A 1 83 ? -0.340 -1.978 17.299 1.00 87.38 83 HIS A O 1
ATOM 635 N N . LYS A 1 84 ? -0.081 -1.440 19.453 1.00 86.12 84 LYS A N 1
ATOM 636 C CA . LYS A 1 84 ? -1.159 -2.328 19.887 1.00 86.12 84 LYS A CA 1
ATOM 637 C C . LYS A 1 84 ? -2.517 -1.837 19.357 1.00 86.12 84 LYS A C 1
ATOM 639 O O . LYS A 1 84 ? -3.328 -2.657 18.932 1.00 86.12 84 LYS A O 1
ATOM 644 N N . LEU A 1 85 ? -2.742 -0.521 19.288 1.00 85.44 85 LEU A N 1
ATOM 645 C CA . LEU A 1 85 ? -3.945 0.061 18.674 1.00 85.44 85 LEU A CA 1
ATOM 646 C C . LEU A 1 85 ? -4.056 -0.300 17.190 1.00 85.44 85 LEU A C 1
ATOM 648 O O . LEU A 1 85 ? -5.105 -0.760 16.743 1.00 85.44 85 LEU A O 1
ATOM 652 N N . MET A 1 86 ? -2.965 -0.163 16.438 1.00 87.88 86 MET A N 1
ATOM 653 C CA . MET A 1 86 ? -2.931 -0.527 15.020 1.00 87.88 86 MET A CA 1
ATOM 654 C C . MET A 1 86 ? -3.135 -2.028 14.807 1.00 87.88 86 MET A C 1
ATOM 656 O O . MET A 1 86 ? -3.859 -2.429 13.895 1.00 87.88 86 MET A O 1
ATOM 660 N N . ARG A 1 87 ? -2.593 -2.872 15.692 1.00 88.12 87 ARG A N 1
ATOM 661 C CA . ARG A 1 87 ? -2.863 -4.316 15.684 1.00 88.12 87 ARG A CA 1
ATOM 662 C C . ARG A 1 87 ? -4.346 -4.620 15.900 1.00 88.12 87 ARG A C 1
ATOM 664 O O . ARG A 1 87 ? -4.897 -5.436 15.164 1.00 88.12 87 ARG A O 1
ATOM 671 N N . LEU A 1 88 ? -4.993 -3.960 16.862 1.00 84.69 88 LEU A N 1
ATOM 672 C CA . LEU A 1 88 ? -6.426 -4.115 17.118 1.00 84.69 88 LEU A CA 1
ATOM 673 C C . LEU A 1 88 ? -7.254 -3.739 15.878 1.00 84.69 88 LEU A C 1
ATOM 675 O O . LEU A 1 88 ? -8.109 -4.518 15.459 1.00 84.69 88 LEU A O 1
ATOM 679 N N . ILE A 1 89 ? -6.949 -2.609 15.232 1.00 85.00 89 ILE A N 1
ATOM 680 C CA . ILE A 1 89 ? -7.602 -2.205 13.973 1.00 85.00 89 ILE A CA 1
ATOM 681 C C . ILE A 1 89 ? -7.359 -3.250 12.880 1.00 85.00 89 ILE A C 1
ATOM 683 O O . ILE A 1 89 ? -8.295 -3.662 12.196 1.00 85.00 89 ILE A O 1
ATOM 687 N N . GLY A 1 90 ? -6.129 -3.747 12.745 1.00 86.69 90 GLY A N 1
ATOM 688 C CA . GLY A 1 90 ? -5.796 -4.796 11.783 1.00 86.69 90 GLY A CA 1
ATOM 689 C C . GLY A 1 90 ? -6.568 -6.095 12.007 1.00 86.69 90 GLY A C 1
ATOM 690 O O . GLY A 1 90 ? -6.913 -6.778 11.041 1.00 86.69 90 GLY A O 1
ATOM 691 N N . MET A 1 91 ? -6.878 -6.450 13.252 1.00 82.19 91 MET A N 1
ATOM 692 C CA . MET A 1 91 ? -7.739 -7.595 13.561 1.00 82.19 91 MET A CA 1
ATOM 693 C C . MET A 1 91 ? -9.192 -7.319 13.178 1.00 82.19 91 MET A C 1
ATOM 695 O O . MET A 1 91 ? -9.802 -8.127 12.476 1.00 82.19 91 MET A O 1
ATOM 699 N N . VAL A 1 92 ? -9.713 -6.148 13.550 1.00 80.88 92 VAL A N 1
ATOM 700 C CA . VAL A 1 92 ? -11.074 -5.701 13.218 1.00 80.88 92 VAL A CA 1
ATOM 701 C C . VAL A 1 92 ? -11.310 -5.735 11.706 1.00 80.88 92 VAL A C 1
ATOM 703 O O . VAL A 1 92 ? -12.256 -6.370 11.239 1.00 80.88 92 VAL A O 1
ATOM 706 N N . VAL A 1 93 ? -10.402 -5.144 10.925 1.00 82.88 93 VAL A N 1
ATOM 707 C CA . VAL A 1 93 ? -10.469 -5.116 9.455 1.00 82.88 93 VAL A CA 1
ATOM 708 C C . VAL A 1 93 ? -10.491 -6.523 8.858 1.00 82.88 93 VAL A C 1
ATOM 710 O O . VAL A 1 93 ? -11.104 -6.732 7.816 1.00 82.88 93 VAL A O 1
ATOM 713 N N . SER A 1 94 ? -9.893 -7.518 9.510 1.00 80.44 94 SER A N 1
ATOM 714 C CA . SER A 1 94 ? -9.764 -8.876 8.949 1.00 80.44 94 SER A CA 1
ATOM 715 C C . SER A 1 94 ? -10.897 -9.820 9.298 1.00 80.44 94 SER A C 1
ATOM 717 O O . SER A 1 94 ? -10.909 -10.952 8.826 1.00 80.44 94 SER A O 1
ATOM 719 N N . CYS A 1 95 ? -11.837 -9.390 10.134 1.00 75.94 95 CYS A N 1
ATOM 720 C CA . CYS A 1 95 ? -12.916 -10.251 10.590 1.00 75.94 95 CYS A CA 1
ATOM 721 C C . CYS A 1 95 ? -13.868 -10.609 9.431 1.00 75.94 95 CYS A C 1
ATOM 723 O O . CYS A 1 95 ? -14.570 -9.720 8.945 1.00 75.94 95 CYS A O 1
ATOM 725 N N . PRO A 1 96 ? -13.962 -11.888 9.008 1.00 58.88 96 PRO A N 1
ATOM 726 C CA . PRO A 1 96 ? -14.733 -12.281 7.821 1.00 58.88 96 PRO A CA 1
ATOM 727 C C . PRO A 1 96 ? -16.237 -11.979 7.937 1.00 58.88 96 PRO A C 1
ATOM 729 O O . PRO A 1 96 ? -16.874 -11.623 6.953 1.00 58.88 96 PRO A O 1
ATOM 732 N N . ASN A 1 97 ? -16.789 -12.055 9.156 1.00 58.12 97 ASN A N 1
ATOM 733 C CA . ASN A 1 97 ? -18.225 -11.917 9.456 1.00 58.12 97 ASN A CA 1
ATOM 734 C C . ASN A 1 97 ? -18.606 -10.547 10.047 1.00 58.12 97 ASN A C 1
ATOM 736 O O . ASN A 1 97 ? -19.531 -10.429 10.854 1.00 58.12 97 ASN A O 1
ATOM 740 N N . SER A 1 98 ? -17.888 -9.492 9.677 1.00 61.78 98 SER A N 1
ATOM 741 C CA . SER A 1 98 ? -18.067 -8.151 10.231 1.00 61.78 98 SER A CA 1
ATOM 742 C C . SER A 1 98 ? -19.306 -7.444 9.665 1.00 61.78 98 SER A C 1
ATOM 744 O O . SER A 1 98 ? -19.189 -6.512 8.868 1.00 61.78 98 SER A O 1
ATOM 746 N N . ALA A 1 99 ? -20.501 -7.858 10.090 1.00 59.38 99 ALA A N 1
ATOM 747 C CA . ALA A 1 99 ? -21.753 -7.152 9.795 1.00 59.38 99 ALA A CA 1
ATOM 748 C C . ALA A 1 99 ? -21.683 -5.656 10.185 1.00 59.38 99 ALA A C 1
ATOM 750 O O . ALA A 1 99 ? -22.295 -4.815 9.541 1.00 59.38 99 ALA A O 1
ATOM 751 N N . PHE A 1 100 ? -20.869 -5.322 11.192 1.00 62.50 100 PHE A N 1
ATOM 752 C CA . PHE A 1 100 ? -20.594 -3.957 11.649 1.00 62.50 100 PHE A CA 1
ATOM 753 C C . PHE A 1 100 ? -19.628 -3.159 10.746 1.00 62.50 100 PHE A C 1
ATOM 755 O O . PHE A 1 100 ? -19.545 -1.945 10.891 1.00 62.50 100 PHE A O 1
ATOM 762 N N . LEU A 1 101 ? -18.911 -3.800 9.811 1.00 64.31 101 LEU A N 1
ATOM 763 C CA . LEU A 1 101 ? -18.078 -3.140 8.783 1.00 64.31 101 LEU A CA 1
ATOM 764 C C . LEU A 1 101 ? -18.740 -3.152 7.393 1.00 64.31 101 LEU A C 1
ATOM 766 O O . LEU A 1 101 ? -18.074 -2.896 6.385 1.00 64.31 101 LEU A O 1
ATOM 770 N N . VAL A 1 102 ? -20.028 -3.509 7.320 1.00 63.31 102 VAL A N 1
ATOM 771 C CA . VAL A 1 102 ? -20.821 -3.422 6.085 1.00 63.31 102 VAL A CA 1
ATOM 772 C C . VAL A 1 102 ? -20.929 -1.953 5.664 1.00 63.31 102 VAL A C 1
ATOM 774 O O . VAL A 1 102 ? -20.904 -1.059 6.509 1.00 63.31 102 VAL A O 1
ATOM 777 N N . SER A 1 103 ? -21.027 -1.703 4.353 1.00 51.75 103 SER A N 1
ATOM 778 C CA . SER A 1 103 ? -20.974 -0.367 3.733 1.00 51.75 103 SER A CA 1
ATOM 779 C C . SER A 1 103 ? -21.983 0.651 4.281 1.00 51.75 103 SER A C 1
ATOM 781 O O . SER A 1 103 ? -21.784 1.848 4.092 1.00 51.75 103 SER A O 1
ATOM 783 N N . SER A 1 104 ? -23.022 0.208 4.993 1.00 50.00 104 SER A N 1
ATOM 784 C CA . SER A 1 104 ? -23.987 1.056 5.695 1.00 50.00 104 SER A CA 1
ATOM 785 C C . SER A 1 104 ? -23.419 1.773 6.932 1.00 50.00 104 SER A C 1
ATOM 787 O O . SER A 1 104 ? -23.945 2.819 7.297 1.00 50.00 104 SER A O 1
ATOM 789 N N . ASN A 1 105 ? -22.328 1.291 7.543 1.00 61.88 105 ASN A N 1
ATOM 790 C CA . ASN A 1 105 ? -21.624 1.989 8.630 1.00 61.88 105 ASN A CA 1
ATOM 791 C C . ASN A 1 105 ? -20.497 2.880 8.073 1.00 61.88 105 ASN A C 1
ATOM 793 O O . ASN A 1 105 ? -19.308 2.645 8.317 1.00 61.88 105 ASN A O 1
ATOM 797 N N . SER A 1 106 ? -20.874 3.921 7.319 1.00 62.88 106 SER A N 1
ATOM 798 C CA . SER A 1 106 ? -19.940 4.875 6.694 1.00 62.88 106 SER A CA 1
ATOM 799 C C . SER A 1 106 ? -18.945 5.473 7.691 1.00 62.88 106 SER A C 1
ATOM 801 O O . SER A 1 106 ? -17.774 5.632 7.361 1.00 62.88 106 SER A O 1
ATOM 803 N N . ASN A 1 107 ? -19.381 5.731 8.926 1.00 74.75 107 ASN A N 1
ATOM 804 C CA . ASN A 1 107 ? -18.576 6.415 9.939 1.00 74.75 107 ASN A CA 1
ATOM 805 C C . ASN A 1 107 ? -17.378 5.583 10.415 1.00 74.75 107 ASN A C 1
ATOM 807 O O . ASN A 1 107 ? -16.284 6.120 10.564 1.00 74.75 107 ASN A O 1
ATOM 811 N N . ILE A 1 108 ? -17.547 4.270 10.614 1.00 77.88 108 ILE A N 1
ATOM 812 C CA . ILE A 1 108 ? -16.444 3.394 11.043 1.00 77.88 108 ILE A CA 1
ATOM 813 C C . ILE A 1 108 ? -15.437 3.232 9.908 1.00 77.88 108 ILE A C 1
ATOM 815 O O . ILE A 1 108 ? -14.233 3.326 10.137 1.00 77.88 108 ILE A O 1
ATOM 819 N N . ARG A 1 109 ? -15.923 3.021 8.677 1.00 82.81 109 ARG A N 1
ATOM 820 C CA . ARG A 1 109 ? -15.070 2.930 7.486 1.00 82.81 109 ARG A CA 1
ATOM 821 C C . ARG A 1 109 ? -14.256 4.209 7.309 1.00 82.81 109 ARG A C 1
ATOM 823 O O . ARG A 1 109 ? -13.033 4.136 7.241 1.00 82.81 109 ARG A O 1
ATOM 830 N N . ALA A 1 110 ? -14.929 5.358 7.259 1.00 83.31 110 ALA A N 1
ATOM 831 C CA . ALA A 1 110 ? -14.290 6.655 7.082 1.00 83.31 110 ALA A CA 1
ATOM 832 C C . ALA A 1 110 ? -13.302 6.947 8.216 1.00 83.31 110 ALA A C 1
ATOM 834 O O . ALA A 1 110 ? -12.181 7.363 7.948 1.00 83.31 110 ALA A O 1
ATOM 835 N N . GLY A 1 111 ? -13.663 6.633 9.466 1.00 84.62 111 GLY A N 1
ATOM 836 C CA . GLY A 1 111 ? -12.777 6.783 10.618 1.00 84.62 111 GLY A CA 1
ATOM 837 C C . GLY A 1 111 ? -11.522 5.911 10.528 1.00 84.62 111 GLY A C 1
ATOM 838 O O . GLY A 1 111 ? -10.421 6.419 10.705 1.00 84.62 111 GLY A O 1
ATOM 839 N N . ILE A 1 112 ? -11.653 4.622 10.187 1.00 86.75 112 ILE A N 1
ATOM 840 C CA . ILE A 1 112 ? -10.497 3.725 10.007 1.00 86.75 112 ILE A CA 1
ATOM 841 C C . ILE A 1 112 ? -9.600 4.224 8.874 1.00 86.75 112 ILE A C 1
ATOM 843 O O . ILE A 1 112 ? -8.380 4.244 9.033 1.00 86.75 112 ILE A O 1
ATOM 847 N N . VAL A 1 113 ? -10.179 4.623 7.740 1.00 87.56 113 VAL A N 1
ATOM 848 C CA . VAL A 1 113 ? -9.386 5.070 6.593 1.00 87.56 113 VAL A CA 1
ATOM 849 C C . VAL A 1 113 ? -8.706 6.406 6.873 1.00 87.56 113 VAL A C 1
ATOM 851 O O . VAL A 1 113 ? -7.505 6.503 6.659 1.00 87.56 113 VAL A O 1
ATOM 854 N N . HIS A 1 114 ? -9.408 7.396 7.420 1.00 87.56 114 HIS A N 1
ATOM 855 C CA . HIS A 1 114 ? -8.813 8.673 7.822 1.00 87.56 114 HIS A CA 1
ATOM 856 C C . HIS A 1 114 ? -7.681 8.467 8.839 1.00 87.56 114 HIS A C 1
ATOM 858 O O . HIS A 1 114 ? -6.590 9.025 8.714 1.00 87.56 114 HIS A O 1
ATOM 864 N N . LEU A 1 115 ? -7.899 7.591 9.819 1.00 87.00 115 LEU A N 1
ATOM 865 C CA . LEU A 1 115 ? -6.888 7.252 10.808 1.00 87.00 115 LEU A CA 1
ATOM 866 C C . LEU A 1 115 ? -5.641 6.624 10.167 1.00 87.00 115 LEU A C 1
ATOM 868 O O . LEU A 1 115 ? -4.516 7.041 10.448 1.00 87.00 115 LEU A O 1
ATOM 872 N N . CYS A 1 116 ? -5.831 5.627 9.301 1.00 88.62 116 CYS A N 1
ATOM 873 C CA . CYS A 1 116 ? -4.726 4.886 8.699 1.00 88.62 116 CYS A CA 1
ATOM 874 C C . CYS A 1 116 ? -4.026 5.685 7.596 1.00 88.62 116 CYS A C 1
ATOM 876 O O . CYS A 1 116 ? -2.803 5.687 7.530 1.00 88.62 116 CYS A O 1
ATOM 878 N N . PHE A 1 117 ? -4.768 6.319 6.693 1.00 89.69 117 PHE A N 1
ATOM 879 C CA . PHE A 1 117 ? -4.216 6.890 5.463 1.00 89.69 117 PHE A CA 1
ATOM 880 C C . PHE A 1 117 ? -3.890 8.379 5.602 1.00 89.69 117 PHE A C 1
ATOM 882 O O . PHE A 1 117 ? -3.000 8.854 4.904 1.00 89.69 117 PHE A O 1
ATOM 889 N N . ASP A 1 118 ? -4.523 9.112 6.523 1.00 88.19 118 ASP A N 1
ATOM 890 C CA . ASP A 1 118 ? -4.209 10.527 6.744 1.00 88.19 118 ASP A CA 1
ATOM 891 C C . ASP A 1 118 ? -3.396 10.735 8.016 1.00 88.19 118 ASP A C 1
ATOM 893 O O . ASP A 1 118 ? -2.232 11.133 7.945 1.00 88.19 118 ASP A O 1
ATOM 897 N N . GLN A 1 119 ? -3.976 10.445 9.182 1.00 87.50 119 GLN A N 1
ATOM 898 C CA . GLN A 1 119 ? -3.361 10.815 10.459 1.00 87.50 119 GLN A CA 1
ATOM 899 C C . GLN A 1 119 ? -2.068 10.041 10.722 1.00 87.50 119 GLN A C 1
ATOM 901 O O . GLN A 1 119 ? -1.034 10.644 11.015 1.00 87.50 119 GLN A O 1
ATOM 906 N N . LEU A 1 120 ? -2.101 8.711 10.592 1.00 87.69 120 LEU A N 1
ATOM 907 C CA . LEU A 1 120 ? -0.923 7.883 10.829 1.00 87.69 120 LEU A CA 1
ATOM 908 C C . LEU A 1 120 ? 0.154 8.132 9.771 1.00 87.69 120 LEU A C 1
ATOM 910 O O . LEU A 1 120 ? 1.324 8.279 10.121 1.00 87.69 120 LEU A O 1
ATOM 914 N N . TYR A 1 121 ? -0.233 8.249 8.497 1.00 89.38 121 TYR A N 1
ATOM 915 C CA . TYR A 1 121 ? 0.716 8.573 7.435 1.00 89.38 121 TYR A CA 1
ATOM 916 C C . TYR A 1 121 ? 1.399 9.919 7.681 1.00 89.38 121 TYR A C 1
ATOM 918 O O . TYR A 1 121 ? 2.623 9.973 7.694 1.00 89.38 121 TYR A O 1
ATOM 926 N N . SER A 1 122 ? 0.636 10.984 7.951 1.00 88.06 122 SER A N 1
ATOM 927 C CA . SER A 1 122 ? 1.190 12.313 8.234 1.00 88.06 122 SER A CA 1
ATOM 928 C C . SER A 1 122 ? 2.148 12.276 9.423 1.00 88.06 122 SER A C 1
ATOM 930 O O . SER A 1 122 ? 3.247 12.827 9.353 1.00 88.06 122 SER A O 1
ATOM 932 N N . ALA A 1 123 ? 1.782 11.550 10.481 1.00 84.50 123 ALA A N 1
ATOM 933 C CA . ALA A 1 123 ? 2.605 11.420 11.671 1.00 84.50 123 ALA A CA 1
ATOM 934 C C . ALA A 1 123 ? 3.929 10.672 11.423 1.00 84.50 123 ALA A C 1
ATOM 936 O O . ALA A 1 123 ? 4.928 10.971 12.083 1.00 84.50 123 ALA A O 1
ATOM 937 N N . LEU A 1 124 ? 3.946 9.716 10.489 1.00 85.19 124 LEU A N 1
ATOM 938 C CA . LEU A 1 124 ? 5.120 8.914 10.133 1.00 85.19 124 LEU A CA 1
ATOM 939 C C . LEU A 1 124 ? 5.960 9.523 9.002 1.00 85.19 124 LEU A C 1
ATOM 941 O O . LEU A 1 124 ? 7.170 9.278 8.952 1.00 85.19 124 LEU A O 1
ATOM 945 N N . SER A 1 125 ? 5.332 10.281 8.102 1.00 81.56 125 SER A N 1
ATOM 946 C CA . SER A 1 125 ? 5.959 10.904 6.936 1.00 81.56 125 SER A CA 1
ATOM 947 C C . SER A 1 125 ? 7.009 11.934 7.359 1.00 81.56 125 SER A C 1
ATOM 949 O O . SER A 1 125 ? 6.844 12.642 8.351 1.00 81.56 125 SER A O 1
ATOM 951 N N . GLY A 1 126 ? 8.138 11.984 6.648 1.00 72.00 126 GLY A N 1
ATOM 952 C CA . GLY A 1 126 ? 9.222 12.938 6.920 1.00 72.00 126 GLY A CA 1
ATOM 953 C C . GLY A 1 126 ? 10.077 12.647 8.161 1.00 72.00 126 GLY A C 1
ATOM 954 O O . GLY A 1 126 ? 11.081 13.325 8.374 1.00 72.00 126 GLY A O 1
ATOM 955 N N . ARG A 1 127 ? 9.743 11.632 8.971 1.00 73.88 127 ARG A N 1
ATOM 956 C CA . ARG A 1 127 ? 10.609 11.182 10.072 1.00 73.88 127 ARG A CA 1
ATOM 957 C C . ARG A 1 127 ? 11.653 10.202 9.546 1.00 73.88 127 ARG A C 1
ATOM 959 O O . ARG A 1 127 ? 11.300 9.210 8.909 1.00 73.88 127 ARG A O 1
ATOM 966 N N . THR A 1 128 ? 12.928 10.440 9.823 1.00 60.09 128 THR A N 1
ATOM 967 C CA . THR A 1 128 ? 13.989 9.503 9.438 1.00 60.09 128 THR A CA 1
ATOM 968 C C . THR A 1 128 ? 13.987 8.293 10.374 1.00 60.09 128 THR A C 1
ATOM 970 O O . THR A 1 128 ? 13.827 8.417 11.585 1.00 60.09 128 THR A O 1
ATOM 973 N N . THR A 1 129 ? 14.155 7.098 9.813 1.00 60.56 129 THR A N 1
ATOM 974 C CA . THR A 1 129 ? 14.277 5.828 10.558 1.00 60.56 129 THR A CA 1
ATOM 975 C C . THR A 1 129 ? 15.729 5.484 10.895 1.00 60.56 129 THR A C 1
ATOM 977 O O . THR A 1 129 ? 16.009 4.410 11.418 1.00 60.56 129 THR A O 1
ATOM 980 N N . VAL A 1 130 ? 16.669 6.386 10.604 1.00 55.19 130 VAL A N 1
ATOM 981 C CA . VAL A 1 130 ? 18.106 6.153 10.778 1.00 55.19 130 VAL A CA 1
ATOM 982 C C . VAL A 1 130 ? 18.469 6.243 12.268 1.00 55.19 130 VAL A C 1
ATOM 984 O O . VAL A 1 130 ? 18.179 7.249 12.917 1.00 55.19 130 VAL A O 1
ATOM 987 N N . GLY A 1 131 ? 19.097 5.188 12.802 1.00 55.94 131 GLY A N 1
ATOM 988 C CA . GLY A 1 131 ? 19.596 5.088 14.184 1.00 55.94 131 GLY A CA 1
ATOM 989 C C . GLY A 1 131 ? 18.829 4.094 15.075 1.00 55.94 131 GLY A C 1
ATOM 990 O O . GLY A 1 131 ? 17.616 3.942 14.958 1.00 55.94 131 GLY A O 1
ATOM 991 N N . GLU A 1 132 ? 19.530 3.430 16.005 1.00 49.09 132 GLU A N 1
ATOM 992 C CA . GLU A 1 132 ? 18.991 2.372 16.892 1.00 49.09 132 GLU A CA 1
ATOM 993 C C . GLU A 1 132 ? 17.785 2.826 17.741 1.00 49.09 132 GLU A C 1
ATOM 995 O O . GLU A 1 132 ? 16.849 2.056 17.987 1.00 49.09 132 GLU A O 1
ATOM 1000 N N . SER A 1 133 ? 17.755 4.109 18.116 1.00 53.91 133 SER A N 1
ATOM 1001 C CA . SER A 1 133 ? 16.658 4.746 18.859 1.00 53.91 133 SER A CA 1
ATOM 1002 C C . SER A 1 133 ? 15.342 4.848 18.071 1.00 53.91 133 SER A C 1
ATOM 1004 O O . SER A 1 133 ? 14.300 5.099 18.676 1.00 53.91 133 SER A O 1
ATOM 1006 N N . ASN A 1 134 ? 15.365 4.624 16.751 1.00 67.12 134 ASN A N 1
ATOM 1007 C CA . ASN A 1 134 ? 14.202 4.708 15.861 1.00 67.12 134 ASN A CA 1
ATOM 1008 C C . ASN A 1 134 ? 13.648 3.339 15.425 1.00 67.12 134 ASN A C 1
ATOM 1010 O O . ASN A 1 134 ? 12.704 3.297 14.637 1.00 67.12 134 ASN A O 1
ATOM 1014 N N . SER A 1 135 ? 14.158 2.226 15.968 1.00 77.38 135 SER A N 1
ATOM 1015 C CA . SER A 1 135 ? 13.654 0.866 15.681 1.00 77.38 135 SER A CA 1
ATOM 1016 C C . SER A 1 135 ? 12.139 0.733 15.895 1.00 77.38 135 SER A C 1
ATOM 1018 O O . SER A 1 135 ? 11.426 0.302 14.999 1.00 77.38 135 SER A O 1
ATOM 1020 N N . ALA A 1 136 ? 11.610 1.229 17.016 1.00 81.00 136 ALA A N 1
ATOM 1021 C CA . ALA A 1 136 ? 10.167 1.195 17.283 1.00 81.00 136 ALA A CA 1
ATOM 1022 C C . ALA A 1 136 ? 9.338 2.055 16.304 1.00 81.00 136 ALA A C 1
ATOM 1024 O O . ALA A 1 136 ? 8.171 1.761 16.050 1.00 81.00 136 ALA A O 1
ATOM 1025 N N . LEU A 1 137 ? 9.916 3.130 15.759 1.00 83.25 137 LEU A N 1
ATOM 1026 C CA . LEU A 1 137 ? 9.254 3.948 14.742 1.00 83.25 137 LEU A CA 1
ATOM 1027 C C . LEU A 1 137 ? 9.231 3.224 13.391 1.00 83.25 137 LEU A C 1
ATOM 1029 O O . LEU A 1 137 ? 8.220 3.276 12.690 1.00 83.25 137 LEU A O 1
ATOM 1033 N N . LEU A 1 138 ? 10.320 2.529 13.050 1.00 86.75 138 LEU A N 1
ATOM 1034 C CA . LEU A 1 138 ? 10.384 1.664 11.879 1.00 86.75 138 LEU A CA 1
ATOM 1035 C C . LEU A 1 138 ? 9.355 0.532 11.983 1.00 86.75 138 LEU A C 1
ATOM 1037 O O . LEU A 1 138 ? 8.545 0.391 11.074 1.00 86.75 138 LEU A O 1
ATOM 1041 N N . ASP A 1 139 ? 9.293 -0.177 13.114 1.00 88.00 139 ASP A N 1
ATOM 1042 C CA . ASP A 1 139 ? 8.293 -1.226 13.358 1.00 88.00 139 ASP A CA 1
ATOM 1043 C C . ASP A 1 139 ? 6.863 -0.697 13.156 1.00 88.00 139 ASP A C 1
ATOM 1045 O O . ASP A 1 139 ? 5.971 -1.395 12.675 1.00 88.00 139 ASP A O 1
ATOM 1049 N N . LEU A 1 140 ? 6.606 0.553 13.564 1.00 89.00 140 LEU A N 1
ATOM 1050 C CA . LEU A 1 140 ? 5.287 1.176 13.424 1.00 89.00 140 LEU A CA 1
ATOM 1051 C C . LEU A 1 140 ? 4.979 1.490 11.963 1.00 89.00 140 LEU A C 1
ATOM 1053 O O . LEU A 1 140 ? 3.848 1.298 11.520 1.00 89.00 140 LEU A O 1
ATOM 1057 N N . ARG A 1 141 ? 5.985 1.935 11.209 1.00 89.75 141 ARG A N 1
ATOM 1058 C CA . ARG A 1 141 ? 5.873 2.164 9.770 1.00 89.75 141 ARG A CA 1
ATOM 1059 C C . ARG A 1 141 ? 5.638 0.862 9.005 1.00 89.75 141 ARG A C 1
ATOM 1061 O O . ARG A 1 141 ? 4.778 0.824 8.133 1.00 89.75 141 ARG A O 1
ATOM 1068 N N . GLU A 1 142 ? 6.329 -0.218 9.356 1.00 91.56 142 GLU A N 1
ATOM 1069 C CA . GLU A 1 142 ? 6.076 -1.538 8.767 1.00 91.56 142 GLU A CA 1
ATOM 1070 C C . GLU A 1 142 ? 4.651 -2.013 9.059 1.00 91.56 142 GLU A C 1
ATOM 1072 O O . GLU A 1 142 ? 3.930 -2.431 8.151 1.00 91.56 142 GLU A O 1
ATOM 1077 N N . MET A 1 143 ? 4.204 -1.876 10.310 1.00 90.94 143 MET A N 1
ATOM 1078 C CA . MET A 1 143 ? 2.833 -2.202 10.696 1.00 90.94 143 MET A CA 1
ATOM 1079 C C . MET A 1 143 ? 1.806 -1.350 9.942 1.00 90.94 143 MET A C 1
ATOM 1081 O O . MET A 1 143 ? 0.743 -1.854 9.578 1.00 90.94 143 MET A O 1
ATOM 1085 N N . HIS A 1 144 ? 2.115 -0.078 9.681 1.00 92.62 144 HIS A N 1
ATOM 1086 C CA . HIS A 1 144 ? 1.272 0.804 8.878 1.00 92.62 144 HIS A CA 1
ATOM 1087 C C . HIS A 1 144 ? 1.112 0.271 7.450 1.00 92.62 144 HIS A C 1
ATOM 1089 O O . HIS A 1 144 ? -0.023 0.067 7.020 1.00 92.62 144 HIS A O 1
ATOM 1095 N N . TYR A 1 145 ? 2.204 -0.069 6.757 1.00 94.62 145 TYR A N 1
ATOM 1096 C CA . TYR A 1 145 ? 2.127 -0.671 5.419 1.00 94.62 145 TYR A CA 1
ATOM 1097 C C . TYR A 1 145 ? 1.384 -2.011 5.411 1.00 94.62 145 TYR A C 1
ATOM 1099 O O . TYR A 1 145 ? 0.589 -2.273 4.5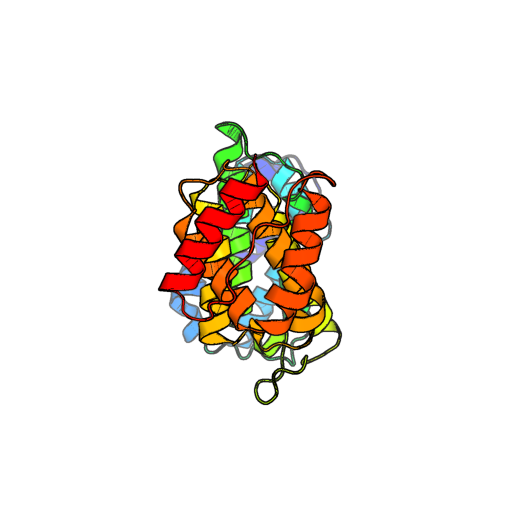06 1.00 94.62 145 TYR A O 1
ATOM 1107 N N . GLN A 1 146 ? 1.590 -2.851 6.427 1.00 93.75 146 GLN A N 1
ATOM 1108 C CA . GLN A 1 146 ? 0.871 -4.119 6.562 1.00 93.75 146 GLN A CA 1
ATOM 1109 C C . GLN A 1 146 ? -0.631 -3.903 6.762 1.00 93.75 146 GLN A C 1
ATOM 1111 O O . GLN A 1 146 ? -1.444 -4.599 6.153 1.00 93.75 146 GLN A O 1
ATOM 1116 N N . LEU A 1 147 ? -1.020 -2.928 7.588 1.00 93.00 147 LEU A N 1
ATOM 1117 C CA . LEU A 1 147 ? -2.419 -2.583 7.817 1.00 93.00 147 LEU A CA 1
ATOM 1118 C C . LEU A 1 147 ? -3.079 -2.072 6.534 1.00 93.00 147 LEU A C 1
ATOM 1120 O O . LEU A 1 147 ? -4.179 -2.512 6.199 1.00 93.00 147 LEU A O 1
ATOM 1124 N N . MET A 1 148 ? -2.393 -1.206 5.786 1.00 94.00 148 MET A N 1
ATOM 1125 C CA . MET A 1 148 ? -2.861 -0.729 4.486 1.00 94.00 148 MET A CA 1
ATOM 1126 C C . MET A 1 148 ? -3.081 -1.876 3.500 1.00 94.00 148 MET A C 1
ATOM 1128 O O . MET A 1 148 ? -4.162 -1.986 2.918 1.00 94.00 148 MET A O 1
ATOM 1132 N N . HIS A 1 149 ? -2.099 -2.771 3.366 1.00 94.88 149 HIS A N 1
ATOM 1133 C CA . HIS A 1 149 ? -2.229 -3.950 2.516 1.00 94.88 149 HIS A CA 1
ATOM 1134 C C . HIS A 1 149 ? -3.419 -4.811 2.952 1.00 94.88 149 HIS A C 1
ATOM 1136 O O . HIS A 1 149 ? -4.200 -5.269 2.120 1.00 94.88 149 HIS A O 1
ATOM 1142 N N . LYS A 1 150 ? -3.617 -4.994 4.259 1.00 92.25 150 LYS A N 1
ATOM 1143 C CA . LYS A 1 150 ? -4.735 -5.769 4.805 1.00 92.25 150 LYS A CA 1
ATOM 1144 C C . LYS A 1 150 ? -6.091 -5.151 4.472 1.00 92.25 150 LYS A C 1
ATOM 1146 O O . LYS A 1 150 ? -7.008 -5.875 4.091 1.00 92.25 150 LYS A O 1
ATOM 1151 N N . ILE A 1 151 ? -6.209 -3.825 4.569 1.00 91.94 151 ILE A N 1
ATOM 1152 C CA . ILE A 1 151 ? -7.415 -3.087 4.176 1.00 91.94 151 ILE A CA 1
ATOM 1153 C C . ILE A 1 151 ? -7.675 -3.270 2.675 1.00 91.94 151 ILE A C 1
ATOM 1155 O O . ILE A 1 151 ? -8.768 -3.683 2.300 1.00 91.94 151 ILE A O 1
ATOM 1159 N N . LEU A 1 152 ? -6.674 -3.041 1.820 1.00 92.69 152 LEU A N 1
ATOM 1160 C CA . LEU A 1 152 ? -6.821 -3.180 0.366 1.00 92.69 152 LEU A CA 1
ATOM 1161 C C . LEU A 1 152 ? -7.160 -4.622 -0.047 1.00 92.69 152 LEU A C 1
ATOM 1163 O O . LEU A 1 152 ? -8.060 -4.846 -0.848 1.00 92.69 152 LEU A O 1
ATOM 1167 N N . SER A 1 153 ? -6.484 -5.618 0.522 1.00 91.38 153 SER A N 1
ATOM 1168 C CA . SER A 1 153 ? -6.693 -7.030 0.175 1.00 91.38 153 SER A CA 1
ATOM 1169 C C . SER A 1 153 ? -8.028 -7.576 0.686 1.00 91.38 153 SER A C 1
ATOM 1171 O O . SER A 1 153 ? -8.723 -8.270 -0.053 1.00 91.38 153 SER A O 1
ATOM 1173 N N . SER A 1 154 ? -8.414 -7.249 1.921 1.00 88.38 154 SER A N 1
ATOM 1174 C CA . SER A 1 154 ? -9.580 -7.854 2.584 1.00 88.38 154 SER A CA 1
ATOM 1175 C C . SER A 1 154 ? -10.868 -7.054 2.399 1.00 88.38 154 SER A C 1
ATOM 1177 O O . SER A 1 154 ? -11.959 -7.616 2.483 1.00 88.38 154 SER A O 1
ATOM 1179 N N . ARG A 1 155 ? -10.764 -5.740 2.172 1.00 88.00 155 ARG A N 1
ATOM 1180 C CA . ARG A 1 155 ? -11.895 -4.800 2.102 1.00 88.00 155 ARG A CA 1
ATOM 1181 C C . ARG A 1 155 ? -11.913 -4.032 0.794 1.00 88.00 155 ARG A C 1
ATOM 1183 O O . ARG A 1 155 ? -12.178 -2.835 0.762 1.00 88.00 155 ARG A O 1
ATOM 1190 N N . TRP A 1 156 ? -11.687 -4.739 -0.308 1.00 89.50 156 TRP A N 1
ATOM 1191 C CA . TRP A 1 156 ? -11.756 -4.156 -1.648 1.00 89.50 156 TRP A CA 1
ATOM 1192 C C . TRP A 1 156 ? -13.092 -3.449 -1.920 1.00 89.50 156 TRP A C 1
ATOM 1194 O O . TRP A 1 156 ? -13.129 -2.404 -2.564 1.00 89.50 156 TRP A O 1
ATOM 1204 N N . ASN A 1 157 ? -14.176 -3.961 -1.330 1.00 87.50 157 ASN A N 1
ATOM 1205 C CA . ASN A 1 157 ? -15.517 -3.386 -1.408 1.00 87.50 157 ASN A CA 1
ATOM 1206 C C . ASN A 1 157 ? -15.679 -2.013 -0.727 1.00 87.50 157 ASN A C 1
ATOM 1208 O O . ASN A 1 157 ? -16.714 -1.375 -0.886 1.00 87.50 157 ASN A O 1
ATOM 1212 N N . TRP A 1 158 ? -14.694 -1.550 0.050 1.00 88.38 158 TRP A N 1
ATOM 1213 C CA . TRP A 1 158 ? -14.672 -0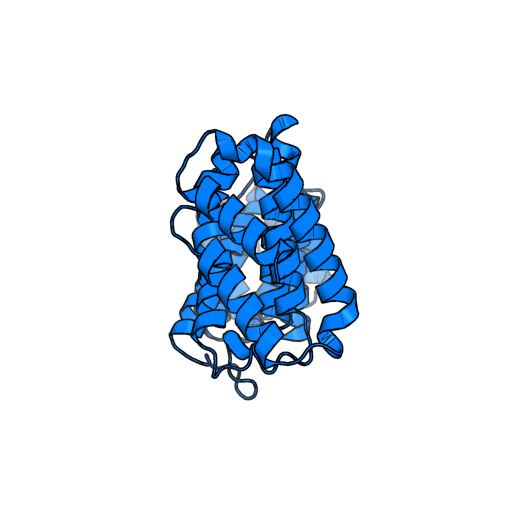.176 0.563 1.00 88.38 158 TRP A CA 1
ATOM 1214 C C . TRP A 1 158 ? -14.285 0.843 -0.506 1.00 88.38 158 TRP A C 1
ATOM 1216 O O . TRP A 1 158 ? -14.613 2.019 -0.371 1.00 88.38 158 TRP A O 1
ATOM 1226 N N . PHE A 1 159 ? -13.601 0.383 -1.550 1.00 90.12 159 PHE A N 1
ATOM 1227 C CA . PHE A 1 159 ? -13.084 1.207 -2.633 1.00 90.12 159 PHE A CA 1
ATOM 1228 C C . PHE A 1 159 ? -13.891 0.987 -3.910 1.00 90.12 159 PHE A C 1
ATOM 1230 O O . PHE A 1 159 ? -14.268 1.950 -4.572 1.00 90.12 159 PHE A O 1
ATOM 1237 N N . PHE A 1 160 ? -14.196 -0.274 -4.228 1.00 90.06 160 PHE A N 1
ATOM 1238 C CA . PHE A 1 160 ? -14.765 -0.676 -5.508 1.00 90.06 160 PHE A CA 1
ATOM 1239 C C . PHE A 1 160 ? -16.0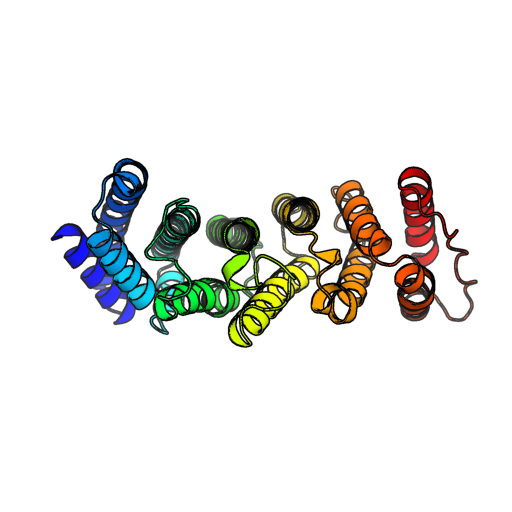20 -1.527 -5.360 1.00 90.06 160 PHE A C 1
ATOM 1241 O O . PHE A 1 160 ? -16.141 -2.354 -4.459 1.00 90.06 160 PHE A O 1
ATOM 1248 N N . LYS A 1 161 ? -16.920 -1.413 -6.329 1.00 87.12 161 LYS A N 1
ATOM 1249 C CA . LYS A 1 161 ? -18.043 -2.330 -6.499 1.00 87.12 161 LYS A CA 1
ATOM 1250 C C . LYS A 1 161 ? -17.532 -3.745 -6.802 1.00 87.12 161 LYS A C 1
ATOM 1252 O O . LYS A 1 161 ? -16.634 -3.899 -7.636 1.00 87.12 161 LYS A O 1
ATOM 1257 N N . PRO A 1 162 ? -18.133 -4.801 -6.220 1.00 78.50 162 PRO A N 1
ATOM 1258 C CA . PRO A 1 162 ? -17.674 -6.178 -6.422 1.00 78.50 162 PRO A CA 1
ATOM 1259 C C . PRO A 1 162 ? -17.718 -6.664 -7.879 1.00 78.50 162 PRO A C 1
ATOM 1261 O O . PRO A 1 162 ? -16.947 -7.542 -8.252 1.00 78.50 162 PRO A O 1
ATOM 1264 N N . ILE A 1 163 ? -18.635 -6.126 -8.692 1.00 76.62 163 ILE A N 1
ATOM 1265 C CA . ILE A 1 163 ? -18.987 -6.693 -10.005 1.00 76.62 163 ILE A CA 1
ATOM 1266 C C . ILE A 1 163 ? -18.156 -6.083 -11.139 1.00 76.62 163 ILE A C 1
ATOM 1268 O O . ILE A 1 163 ? -17.632 -6.810 -11.977 1.00 76.62 163 ILE A O 1
ATOM 1272 N N . ASN A 1 164 ? -18.040 -4.755 -11.183 1.00 79.94 164 ASN A N 1
ATOM 1273 C CA . ASN A 1 164 ? -17.488 -4.032 -12.334 1.00 79.94 164 ASN A CA 1
ATOM 1274 C C . ASN A 1 164 ? -16.174 -3.296 -12.039 1.00 79.94 164 ASN A C 1
ATOM 1276 O O . ASN A 1 164 ? -15.636 -2.659 -12.939 1.00 79.94 164 ASN A O 1
ATOM 1280 N N . ARG A 1 165 ? -15.636 -3.394 -10.812 1.00 80.50 165 ARG A N 1
ATOM 1281 C CA . ARG A 1 165 ? -14.410 -2.691 -10.380 1.00 80.50 165 ARG A CA 1
ATOM 1282 C C . ARG A 1 165 ? -14.460 -1.174 -10.598 1.00 80.50 165 ARG A C 1
ATOM 1284 O O . ARG A 1 165 ? -13.421 -0.520 -10.645 1.00 80.50 165 ARG A O 1
ATOM 1291 N N . GLU A 1 166 ? -15.656 -0.611 -10.715 1.00 86.25 166 GLU A N 1
ATOM 1292 C CA . GLU A 1 166 ? -15.857 0.825 -10.593 1.00 86.25 166 GLU A CA 1
ATOM 1293 C C . GLU A 1 166 ? -15.771 1.215 -9.126 1.00 86.25 166 GLU A C 1
ATOM 1295 O O . GLU A 1 166 ? -16.008 0.389 -8.242 1.00 86.25 166 GLU A O 1
ATOM 1300 N N . PHE A 1 167 ? -15.463 2.478 -8.858 1.00 88.25 167 PHE A N 1
ATOM 1301 C CA . PHE A 1 167 ? -15.481 2.974 -7.493 1.00 88.25 167 PHE A CA 1
ATOM 1302 C C . PHE A 1 167 ? -16.880 2.852 -6.884 1.00 88.25 167 PHE A C 1
ATOM 1304 O O . PHE A 1 167 ? -17.894 3.130 -7.529 1.00 88.25 167 PHE A O 1
ATOM 1311 N N . GLU A 1 168 ? -16.925 2.426 -5.624 1.00 84.94 168 GLU A N 1
ATOM 1312 C CA . GLU A 1 168 ? -18.177 2.332 -4.870 1.00 84.94 168 GLU A CA 1
ATOM 1313 C C . GLU A 1 168 ? -18.761 3.721 -4.595 1.00 84.94 168 GLU A C 1
ATOM 1315 O O . GLU A 1 168 ? -19.970 3.929 -4.667 1.00 84.94 168 GLU A O 1
ATOM 1320 N N . SER A 1 169 ? -17.892 4.695 -4.329 1.00 88.31 169 SER A N 1
ATOM 1321 C CA . SER A 1 169 ? -18.252 6.094 -4.122 1.00 88.31 169 SER A CA 1
ATOM 1322 C C . SER A 1 169 ? -17.070 7.012 -4.446 1.00 88.31 169 SER A C 1
ATOM 1324 O O . SER A 1 169 ? -15.931 6.559 -4.575 1.00 88.31 169 SER A O 1
ATOM 1326 N N . GLU A 1 170 ? -17.320 8.322 -4.526 1.00 88.00 170 GLU A N 1
ATOM 1327 C CA . GLU A 1 170 ? -16.251 9.327 -4.627 1.00 88.00 170 GLU A CA 1
ATOM 1328 C C . GLU A 1 170 ? -15.283 9.246 -3.432 1.00 88.00 170 GLU A C 1
ATOM 1330 O O . GLU A 1 170 ? -14.076 9.415 -3.577 1.00 88.00 170 GLU A O 1
ATOM 1335 N N . GLU A 1 171 ? -15.806 8.931 -2.247 1.00 86.94 171 GLU A N 1
ATOM 1336 C CA . GLU A 1 171 ? -15.007 8.716 -1.042 1.00 86.94 171 GLU A CA 1
ATOM 1337 C C . GLU A 1 171 ? -14.093 7.485 -1.185 1.00 86.94 171 GLU A C 1
ATOM 1339 O O . GLU A 1 171 ? -12.898 7.570 -0.912 1.00 86.94 171 GLU A O 1
ATOM 1344 N N . GLY A 1 172 ? -14.620 6.370 -1.706 1.00 88.88 172 GLY A N 1
ATOM 1345 C CA . GLY A 1 172 ? -13.830 5.173 -2.010 1.00 88.88 172 GLY A CA 1
ATOM 1346 C C . GLY A 1 172 ? -12.709 5.445 -3.019 1.00 88.88 172 GLY A C 1
ATOM 1347 O O . GLY A 1 172 ? -11.599 4.940 -2.851 1.00 88.88 172 GLY A O 1
ATOM 1348 N N . ASN A 1 173 ? -12.961 6.305 -4.013 1.00 92.25 173 ASN A N 1
ATOM 1349 C CA . ASN A 1 173 ? -11.926 6.784 -4.931 1.00 92.25 173 ASN A CA 1
ATOM 1350 C C . ASN A 1 173 ? -10.822 7.557 -4.191 1.00 92.25 173 ASN A C 1
ATOM 1352 O O . ASN A 1 173 ? -9.651 7.192 -4.281 1.00 92.25 173 ASN A O 1
ATOM 1356 N N . LYS A 1 174 ? -11.185 8.564 -3.385 1.00 91.81 174 LYS A N 1
ATOM 1357 C CA . LYS A 1 174 ? -10.220 9.348 -2.588 1.00 91.81 174 LYS A CA 1
ATOM 1358 C C . LYS A 1 174 ? -9.365 8.453 -1.690 1.00 91.81 174 LYS A C 1
ATOM 1360 O O . LYS A 1 174 ? -8.150 8.623 -1.622 1.00 91.81 174 LYS A O 1
ATOM 1365 N N . PHE A 1 175 ? -9.981 7.462 -1.052 1.00 91.31 175 PHE A N 1
ATOM 1366 C CA . PHE A 1 175 ? -9.281 6.495 -0.212 1.00 91.31 175 PHE A CA 1
ATOM 1367 C C . PHE A 1 175 ? -8.299 5.626 -0.999 1.00 91.31 175 PHE A C 1
ATOM 1369 O O . PHE A 1 175 ? -7.190 5.378 -0.527 1.00 91.31 175 PHE A O 1
ATOM 1376 N N . PHE A 1 176 ? -8.682 5.175 -2.194 1.00 94.88 176 PHE A N 1
ATOM 1377 C CA . PHE A 1 176 ? -7.801 4.391 -3.055 1.00 94.88 176 PHE A CA 1
ATOM 1378 C C . PHE A 1 176 ? -6.606 5.219 -3.536 1.00 94.88 176 PHE A C 1
ATOM 1380 O O . PHE A 1 176 ? -5.470 4.761 -3.422 1.00 94.88 176 PHE A O 1
ATOM 1387 N N . VAL A 1 177 ? -6.848 6.447 -4.007 1.00 95.19 177 VAL A N 1
ATOM 1388 C CA . VAL A 1 177 ? -5.789 7.382 -4.419 1.00 95.19 177 VAL A CA 1
ATOM 1389 C C . VAL A 1 177 ? -4.799 7.589 -3.284 1.00 95.19 177 VAL A C 1
ATOM 1391 O O . VAL A 1 177 ? -3.606 7.363 -3.473 1.00 95.19 177 VAL A O 1
ATOM 1394 N N . LYS A 1 178 ? -5.291 7.893 -2.079 1.00 94.25 178 LYS A N 1
ATOM 1395 C CA . LYS A 1 178 ? -4.436 8.091 -0.908 1.00 94.25 178 LYS A CA 1
ATOM 1396 C C . LYS A 1 178 ? -3.597 6.856 -0.585 1.00 94.25 178 LYS A C 1
ATOM 1398 O O . LYS A 1 178 ? -2.410 6.971 -0.289 1.00 94.25 178 LYS A O 1
ATOM 1403 N N . ALA A 1 179 ? -4.189 5.664 -0.666 1.00 95.31 179 ALA A N 1
ATOM 1404 C CA . ALA A 1 179 ? -3.454 4.426 -0.439 1.00 95.31 179 ALA A CA 1
ATOM 1405 C C . ALA A 1 179 ? -2.306 4.247 -1.442 1.00 95.31 179 ALA A C 1
ATOM 1407 O O . ALA A 1 179 ? -1.195 3.883 -1.054 1.00 95.31 179 ALA A O 1
ATOM 1408 N N . MET A 1 180 ? -2.573 4.519 -2.722 1.00 96.44 180 MET A N 1
ATOM 1409 C CA . MET A 1 180 ? -1.566 4.439 -3.777 1.00 96.44 180 MET A CA 1
ATOM 1410 C C . MET A 1 180 ? -0.477 5.500 -3.590 1.00 96.44 180 MET A C 1
ATOM 1412 O O . MET A 1 180 ? 0.697 5.162 -3.681 1.00 96.44 180 MET A O 1
ATOM 1416 N N . GLU A 1 181 ? -0.822 6.741 -3.244 1.00 94.81 181 GLU A N 1
ATOM 1417 C CA . GLU A 1 181 ? 0.150 7.808 -2.958 1.00 94.81 181 GLU A CA 1
ATOM 1418 C C . GLU A 1 181 ? 1.130 7.425 -1.843 1.00 94.81 181 GLU A C 1
ATOM 1420 O O . GLU A 1 181 ? 2.331 7.645 -1.971 1.00 94.81 181 GLU A O 1
ATOM 1425 N N . ILE A 1 182 ? 0.651 6.793 -0.770 1.00 94.56 182 ILE A N 1
ATOM 1426 C CA . ILE A 1 182 ? 1.512 6.358 0.338 1.00 94.56 182 ILE A CA 1
ATOM 1427 C C . ILE A 1 182 ? 2.514 5.289 -0.120 1.00 94.56 182 ILE A C 1
ATOM 1429 O O . ILE A 1 182 ? 3.698 5.362 0.223 1.00 94.56 182 ILE A O 1
ATOM 1433 N N . TYR A 1 183 ? 2.073 4.303 -0.911 1.00 95.81 183 TYR A N 1
ATOM 1434 C CA . TYR A 1 183 ? 2.991 3.313 -1.484 1.00 95.81 183 TYR A CA 1
ATOM 1435 C C . TYR A 1 183 ? 3.954 3.946 -2.484 1.00 95.81 183 TYR A C 1
ATOM 1437 O O . TYR A 1 183 ? 5.141 3.622 -2.470 1.00 95.81 183 TYR A O 1
ATOM 1445 N N . PHE A 1 184 ? 3.475 4.883 -3.300 1.00 95.69 184 PHE A N 1
ATOM 1446 C CA . PHE A 1 184 ? 4.307 5.637 -4.225 1.00 95.69 184 PHE A CA 1
ATOM 1447 C C . PHE A 1 184 ? 5.434 6.371 -3.489 1.00 95.69 184 PHE A C 1
ATOM 1449 O O . PHE A 1 184 ? 6.605 6.186 -3.816 1.00 95.69 184 PHE A O 1
ATOM 1456 N N . SER A 1 185 ? 5.104 7.112 -2.427 1.00 93.19 185 SER A N 1
ATOM 1457 C CA . SER A 1 185 ? 6.092 7.777 -1.574 1.00 93.19 185 SER A CA 1
ATOM 1458 C C . SER A 1 185 ? 7.049 6.785 -0.911 1.00 93.19 185 SER A C 1
ATOM 1460 O O . SER A 1 185 ? 8.236 7.075 -0.785 1.00 93.19 185 SER A O 1
ATOM 1462 N N . SER A 1 186 ? 6.584 5.582 -0.550 1.00 93.31 186 SER A N 1
ATOM 1463 C CA . SER A 1 186 ? 7.468 4.529 -0.031 1.00 93.31 186 SER A CA 1
ATOM 1464 C C . SER A 1 186 ? 8.515 4.085 -1.058 1.00 93.31 186 SER A C 1
ATOM 1466 O O . SER A 1 186 ? 9.658 3.812 -0.699 1.00 93.31 186 SER A O 1
ATOM 1468 N N . PHE A 1 187 ? 8.173 4.080 -2.350 1.00 92.94 187 PHE A N 1
ATOM 1469 C CA . PHE A 1 187 ? 9.122 3.714 -3.39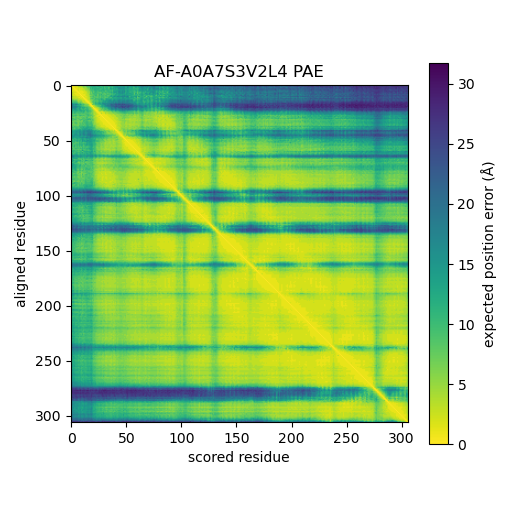8 1.00 92.94 187 PHE A CA 1
ATOM 1470 C C . PHE A 1 187 ? 10.201 4.773 -3.642 1.00 92.94 187 PHE A C 1
ATOM 1472 O O . PHE A 1 187 ? 11.283 4.435 -4.126 1.00 92.94 187 PHE A O 1
ATOM 1479 N N . GLN A 1 188 ? 9.930 6.014 -3.236 1.00 91.50 188 GLN A N 1
ATOM 1480 C CA . GLN A 1 188 ? 10.856 7.145 -3.280 1.00 91.50 188 GLN A CA 1
ATOM 1481 C C . GLN A 1 188 ? 11.709 7.267 -2.004 1.00 91.50 188 GLN A C 1
ATOM 1483 O O . GLN A 1 188 ? 12.763 7.901 -2.024 1.00 91.50 188 GLN A O 1
ATOM 1488 N N . ASP A 1 189 ? 11.286 6.659 -0.891 1.00 88.56 189 ASP A N 1
ATOM 1489 C CA . ASP A 1 189 ? 11.971 6.766 0.399 1.00 88.56 189 ASP A CA 1
ATOM 1490 C C . ASP A 1 189 ? 13.225 5.879 0.455 1.00 88.56 189 ASP A C 1
ATOM 1492 O O . ASP A 1 189 ? 13.172 4.672 0.717 1.00 88.56 189 ASP A O 1
ATOM 1496 N N . MET A 1 190 ? 14.385 6.498 0.235 1.00 82.88 190 MET A N 1
ATOM 1497 C CA . MET A 1 190 ? 15.705 5.855 0.286 1.00 82.88 190 MET A CA 1
ATOM 1498 C C . MET A 1 190 ? 16.125 5.411 1.694 1.00 82.88 190 MET A C 1
ATOM 1500 O O . MET A 1 190 ? 17.098 4.676 1.830 1.00 82.88 190 MET A O 1
ATOM 1504 N N . THR A 1 191 ? 15.404 5.828 2.740 1.00 84.12 191 THR A N 1
ATOM 1505 C CA . THR A 1 191 ? 15.684 5.436 4.130 1.00 84.12 191 THR A CA 1
ATOM 1506 C C . THR A 1 191 ? 14.994 4.134 4.538 1.00 84.12 191 THR A C 1
ATOM 1508 O O . THR A 1 191 ? 15.290 3.594 5.607 1.00 84.12 191 THR A O 1
ATOM 1511 N N . LEU A 1 192 ? 14.092 3.603 3.702 1.00 88.12 192 LEU A N 1
ATOM 1512 C CA . LEU A 1 192 ? 13.418 2.339 3.984 1.00 88.12 192 LEU A CA 1
ATOM 1513 C C . LEU A 1 192 ? 14.380 1.148 3.882 1.00 88.12 192 LEU A C 1
ATOM 1515 O O . LEU A 1 192 ? 15.038 0.987 2.847 1.00 88.12 192 LEU A O 1
ATOM 1519 N N . PRO A 1 193 ? 14.406 0.265 4.897 1.00 89.69 193 PRO A N 1
ATOM 1520 C CA . PRO A 1 193 ? 15.161 -0.976 4.835 1.00 89.69 193 PRO A CA 1
ATOM 1521 C C . PRO A 1 193 ? 14.743 -1.854 3.647 1.00 89.69 193 PRO A C 1
ATOM 1523 O O . PRO A 1 193 ? 13.570 -1.839 3.248 1.00 89.69 193 PRO A O 1
ATOM 1526 N N . PRO A 1 194 ? 15.656 -2.691 3.118 1.00 90.81 194 PRO A N 1
ATOM 1527 C CA . PRO A 1 194 ? 15.331 -3.607 2.031 1.00 90.81 194 PRO A CA 1
ATOM 1528 C C . PRO A 1 194 ? 14.156 -4.547 2.340 1.00 90.81 194 PRO A C 1
ATOM 1530 O O . PRO A 1 194 ? 13.341 -4.804 1.461 1.00 90.81 194 PRO A O 1
ATOM 1533 N N . SER A 1 195 ? 14.011 -5.012 3.586 1.00 91.69 195 SER A N 1
ATOM 1534 C CA . SER A 1 195 ? 12.886 -5.864 4.003 1.00 91.69 195 SER A CA 1
ATOM 1535 C C . SER A 1 195 ? 11.533 -5.172 3.819 1.00 91.69 195 SER A C 1
ATOM 1537 O O . SER A 1 195 ? 10.630 -5.730 3.197 1.00 91.69 195 SER A O 1
ATOM 1539 N N . THR A 1 196 ? 11.401 -3.937 4.310 1.00 92.75 196 THR A N 1
ATOM 1540 C CA . THR A 1 196 ? 10.169 -3.149 4.205 1.00 92.75 196 THR A CA 1
ATOM 1541 C C . THR A 1 196 ? 9.865 -2.784 2.754 1.00 92.75 196 THR A C 1
ATOM 1543 O O . THR A 1 196 ? 8.722 -2.862 2.311 1.00 92.75 196 THR A O 1
ATOM 1546 N N . TYR A 1 197 ? 10.889 -2.402 1.989 1.00 93.75 197 TYR A N 1
ATOM 1547 C CA . TYR A 1 197 ? 10.710 -2.045 0.585 1.00 93.75 197 TYR A CA 1
ATOM 1548 C C . TYR A 1 197 ? 10.295 -3.251 -0.263 1.00 93.75 197 TYR A C 1
ATOM 1550 O O . TYR A 1 197 ? 9.353 -3.158 -1.047 1.00 93.75 197 TYR A O 1
ATOM 1558 N N . GLY A 1 198 ? 10.957 -4.397 -0.072 1.00 95.06 198 GLY A N 1
ATOM 1559 C CA . GLY A 1 198 ? 10.606 -5.656 -0.728 1.00 95.06 198 GLY A CA 1
ATOM 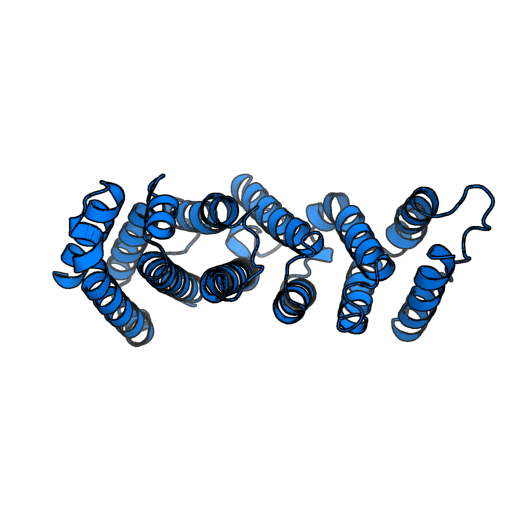1560 C C . GLY A 1 198 ? 9.181 -6.098 -0.397 1.00 95.06 198 GLY A C 1
ATOM 1561 O O . GLY A 1 198 ? 8.439 -6.491 -1.296 1.00 95.06 198 GLY A O 1
ATOM 1562 N N . TYR A 1 199 ? 8.753 -5.934 0.860 1.00 96.00 199 TYR A N 1
ATOM 1563 C CA . TYR A 1 199 ? 7.357 -6.142 1.250 1.00 96.00 199 TYR A CA 1
ATOM 1564 C C . TYR A 1 199 ? 6.405 -5.226 0.466 1.00 96.00 199 TYR A C 1
ATOM 1566 O O . TYR A 1 199 ? 5.429 -5.695 -0.111 1.00 96.00 199 TYR A O 1
ATOM 1574 N N . ASN A 1 200 ? 6.696 -3.927 0.372 1.00 96.00 200 ASN A N 1
ATOM 1575 C CA . ASN A 1 200 ? 5.844 -2.995 -0.373 1.00 96.00 200 ASN A CA 1
ATOM 1576 C C . ASN A 1 200 ? 5.772 -3.328 -1.875 1.00 96.00 200 ASN A C 1
ATOM 1578 O O . ASN A 1 200 ? 4.715 -3.156 -2.481 1.00 96.00 200 ASN A O 1
ATOM 1582 N N . LEU A 1 201 ? 6.846 -3.856 -2.475 1.00 96.12 201 LEU A N 1
ATOM 1583 C CA . LEU A 1 201 ? 6.807 -4.394 -3.841 1.00 96.12 201 LEU A CA 1
ATOM 1584 C C . LEU A 1 201 ? 5.899 -5.629 -3.933 1.00 96.12 201 LEU A C 1
ATOM 1586 O O . LEU A 1 201 ? 5.078 -5.731 -4.847 1.00 96.12 201 LEU A O 1
ATOM 1590 N N . SER A 1 202 ? 5.991 -6.559 -2.975 1.00 96.19 202 SER A N 1
ATOM 1591 C CA . SER A 1 202 ? 5.166 -7.773 -2.984 1.00 96.19 202 SER A CA 1
ATOM 1592 C C . SER A 1 202 ? 3.673 -7.465 -2.857 1.00 96.19 202 SER A C 1
ATOM 1594 O O . SER A 1 202 ? 2.870 -8.146 -3.491 1.00 96.19 202 SER A O 1
ATOM 1596 N N . VAL A 1 203 ? 3.299 -6.399 -2.136 1.00 96.62 203 VAL A N 1
ATOM 1597 C CA . VAL A 1 203 ? 1.906 -5.922 -2.048 1.00 96.62 203 VAL A CA 1
ATOM 1598 C C . VAL A 1 203 ? 1.301 -5.693 -3.436 1.00 96.62 203 VAL A C 1
ATOM 1600 O O . VAL A 1 203 ? 0.152 -6.058 -3.672 1.00 96.62 203 VAL A O 1
ATOM 1603 N N . PHE A 1 204 ? 2.050 -5.128 -4.386 1.00 95.62 204 PHE A N 1
ATOM 1604 C CA . PHE A 1 204 ? 1.531 -4.867 -5.734 1.00 95.62 204 PHE A CA 1
ATOM 1605 C C . PHE A 1 204 ? 1.262 -6.167 -6.494 1.00 95.62 204 PHE A C 1
ATOM 1607 O O . PHE A 1 204 ? 0.236 -6.288 -7.164 1.00 95.62 204 PHE A O 1
ATOM 1614 N N . ASN A 1 205 ? 2.141 -7.157 -6.339 1.00 93.44 205 ASN A N 1
ATOM 1615 C CA . ASN A 1 205 ? 1.963 -8.482 -6.927 1.00 93.44 205 ASN A CA 1
ATOM 1616 C C . ASN A 1 205 ? 0.754 -9.208 -6.317 1.00 93.44 205 ASN A C 1
ATOM 1618 O O . ASN A 1 205 ? -0.052 -9.796 -7.044 1.00 93.44 205 ASN A O 1
ATOM 1622 N N . ASP A 1 206 ? 0.576 -9.107 -4.999 1.00 95.75 206 ASP A N 1
ATOM 1623 C CA . ASP A 1 206 ? -0.561 -9.684 -4.282 1.00 95.75 206 ASP A CA 1
ATOM 1624 C C . ASP A 1 206 ? -1.884 -9.031 -4.702 1.00 95.75 206 ASP A C 1
ATOM 1626 O O . ASP A 1 206 ? -2.832 -9.725 -5.082 1.00 95.75 206 ASP A O 1
ATOM 1630 N N . LEU A 1 207 ? -1.949 -7.697 -4.725 1.00 95.38 207 LEU A N 1
ATOM 1631 C CA . LEU A 1 207 ? -3.135 -6.959 -5.168 1.00 95.38 207 LEU A CA 1
ATOM 1632 C C . LEU A 1 207 ? -3.442 -7.205 -6.646 1.00 95.38 207 LEU A C 1
ATOM 1634 O O . LEU A 1 207 ? -4.609 -7.320 -7.025 1.00 95.38 207 LEU A O 1
ATOM 1638 N N . GLN A 1 208 ? -2.423 -7.352 -7.493 1.00 94.19 208 GLN A N 1
ATOM 1639 C CA . GLN A 1 208 ? -2.629 -7.746 -8.881 1.00 94.19 208 GLN A CA 1
ATOM 1640 C C . GLN A 1 208 ? -3.199 -9.166 -8.985 1.00 94.19 208 GLN A C 1
ATOM 1642 O O . GLN A 1 208 ? -4.114 -9.409 -9.776 1.00 94.19 208 GLN A O 1
ATOM 1647 N N . LYS A 1 209 ? -2.707 -10.113 -8.181 1.00 93.88 209 LYS A N 1
ATOM 1648 C CA . LYS A 1 209 ? -3.195 -11.497 -8.174 1.00 93.88 209 LYS A CA 1
ATOM 1649 C C . LYS A 1 209 ? -4.648 -11.588 -7.708 1.00 93.88 209 LYS A C 1
ATOM 1651 O O . LYS A 1 209 ? -5.440 -12.261 -8.369 1.00 93.88 209 LYS A O 1
ATOM 1656 N N . VAL A 1 210 ? -4.982 -10.918 -6.604 1.00 92.75 210 VAL A N 1
ATOM 1657 C CA . VAL A 1 210 ? -6.295 -11.012 -5.947 1.00 92.75 210 VAL A CA 1
ATOM 1658 C C . VAL A 1 210 ? -7.334 -10.116 -6.626 1.00 92.75 210 VAL A C 1
ATOM 1660 O O . VAL A 1 210 ? -8.429 -10.581 -6.933 1.00 92.75 210 VAL A O 1
ATOM 1663 N N . HIS A 1 211 ? -6.989 -8.859 -6.914 1.00 92.50 211 HIS A N 1
ATOM 1664 C CA . HIS A 1 211 ? -7.953 -7.828 -7.326 1.00 92.50 211 HIS A CA 1
ATOM 1665 C C . HIS A 1 211 ? -7.766 -7.311 -8.750 1.00 92.50 211 HIS A C 1
ATOM 1667 O O . HIS A 1 211 ? -8.575 -6.510 -9.216 1.00 92.50 211 HIS A O 1
ATOM 1673 N N . LYS A 1 212 ? -6.742 -7.787 -9.473 1.00 93.62 212 LYS A N 1
ATOM 1674 C CA . LYS A 1 212 ? -6.375 -7.267 -10.801 1.00 93.62 212 LYS A CA 1
ATOM 1675 C C . LYS A 1 212 ? -6.152 -5.751 -10.758 1.00 93.62 212 LYS A C 1
ATOM 1677 O O . LYS A 1 212 ? -6.696 -5.027 -11.589 1.00 93.62 212 LYS A O 1
ATOM 1682 N N . LEU A 1 213 ? -5.367 -5.285 -9.780 1.00 95.12 213 LEU A N 1
ATOM 1683 C CA . LEU A 1 213 ? -5.011 -3.875 -9.572 1.00 95.12 213 LEU A CA 1
ATOM 1684 C C . LEU A 1 213 ? -4.697 -3.133 -10.880 1.00 95.12 213 LEU A C 1
ATOM 1686 O O . LEU A 1 213 ? -5.210 -2.044 -11.110 1.00 95.12 213 LEU A O 1
ATOM 1690 N N . TYR A 1 214 ? -3.913 -3.734 -11.773 1.00 94.25 214 TYR A N 1
ATOM 1691 C CA . TYR A 1 214 ? -3.481 -3.089 -13.014 1.00 94.25 214 TYR A CA 1
ATOM 1692 C C . TYR A 1 214 ? -4.582 -2.980 -14.079 1.00 94.25 214 TYR A C 1
ATOM 1694 O O . TYR A 1 214 ? -4.405 -2.314 -15.095 1.00 94.25 214 TYR A O 1
ATOM 1702 N N . SER A 1 215 ? -5.726 -3.628 -13.858 1.00 91.25 215 SER A N 1
ATOM 1703 C CA . SER A 1 215 ? -6.938 -3.459 -14.661 1.00 91.25 215 SER A CA 1
ATOM 1704 C C . SER A 1 215 ? -7.856 -2.355 -14.130 1.00 91.25 215 SER A C 1
ATOM 1706 O O . SER A 1 215 ? -8.856 -2.053 -14.776 1.00 91.25 215 SER A O 1
ATOM 1708 N N . VAL A 1 216 ? -7.559 -1.757 -12.970 1.00 93.00 216 VAL A N 1
ATOM 1709 C CA . VAL A 1 216 ? -8.294 -0.587 -12.474 1.00 93.00 216 VAL A CA 1
ATOM 1710 C C . VAL A 1 216 ? -7.958 0.601 -13.368 1.00 93.00 216 VAL A C 1
ATOM 1712 O O . VAL A 1 216 ? -6.796 0.989 -13.467 1.00 93.00 216 VAL A O 1
ATOM 1715 N N . GLN A 1 217 ? -8.977 1.193 -13.999 1.00 92.00 217 GLN A N 1
ATOM 1716 C CA . GLN A 1 217 ? -8.784 2.229 -15.015 1.00 92.00 217 GLN A CA 1
ATOM 1717 C C . GLN A 1 217 ? -7.967 3.414 -14.489 1.00 92.00 217 GLN A C 1
ATOM 1719 O O . GLN A 1 217 ? -6.978 3.772 -15.114 1.00 92.00 217 GLN A O 1
ATOM 1724 N N . LEU A 1 218 ? -8.324 3.949 -13.314 1.00 93.69 218 LEU A N 1
ATOM 1725 C CA . LEU A 1 218 ? -7.602 5.059 -12.683 1.00 93.69 218 LEU A CA 1
ATOM 1726 C C . LEU A 1 218 ? -6.118 4.730 -12.473 1.00 93.69 218 LEU A C 1
ATOM 1728 O O . LEU A 1 218 ? -5.244 5.518 -12.824 1.00 93.69 218 LEU A O 1
ATOM 1732 N N . PHE A 1 219 ? -5.827 3.538 -11.940 1.00 95.06 219 PHE A N 1
ATOM 1733 C CA . PHE A 1 219 ? -4.451 3.098 -11.731 1.00 95.06 219 PHE A CA 1
ATOM 1734 C C . PHE A 1 219 ? -3.707 3.012 -13.066 1.00 95.06 219 PHE A C 1
ATOM 1736 O O . PHE A 1 219 ? -2.605 3.541 -13.198 1.00 95.06 219 PHE A O 1
ATOM 1743 N N . LYS A 1 220 ? -4.328 2.384 -14.070 1.00 92.81 220 LYS A N 1
ATOM 1744 C CA . LYS A 1 220 ? -3.744 2.180 -15.395 1.00 92.81 220 LYS A CA 1
ATOM 1745 C C . LYS A 1 220 ? -3.433 3.500 -16.108 1.00 92.81 220 LYS A C 1
ATOM 1747 O O . LYS A 1 220 ? -2.378 3.607 -16.727 1.00 92.81 220 LYS A O 1
ATOM 1752 N N . THR A 1 221 ? -4.327 4.487 -16.044 1.00 91.44 221 THR A N 1
ATOM 1753 C CA . THR A 1 221 ? -4.178 5.744 -16.793 1.00 91.44 221 THR A CA 1
ATOM 1754 C C . THR A 1 221 ? -3.370 6.801 -16.058 1.00 91.44 221 THR A C 1
ATOM 1756 O O . THR A 1 221 ? -2.597 7.507 -16.698 1.00 91.44 221 THR A O 1
ATOM 1759 N N . GLU A 1 222 ? -3.533 6.928 -14.740 1.00 93.00 222 GLU A N 1
ATOM 1760 C CA . GLU A 1 222 ? -2.975 8.060 -13.986 1.00 93.00 222 GLU A CA 1
ATOM 1761 C C . GLU A 1 222 ? -1.744 7.688 -13.156 1.00 93.00 222 GLU A C 1
ATOM 1763 O O . GLU A 1 222 ? -0.846 8.509 -12.984 1.00 93.00 222 GLU A O 1
ATOM 1768 N N . MET A 1 223 ? -1.662 6.451 -12.658 1.00 95.94 223 MET A N 1
ATOM 1769 C CA . MET A 1 223 ? -0.639 6.068 -11.676 1.00 95.94 223 MET A CA 1
ATOM 1770 C C . MET A 1 223 ? 0.472 5.217 -12.290 1.00 95.94 223 MET A C 1
ATOM 1772 O O . MET A 1 223 ? 1.651 5.437 -12.014 1.00 95.94 223 MET A O 1
ATOM 1776 N N . LEU A 1 224 ? 0.117 4.268 -13.156 1.00 95.44 224 LEU A N 1
ATOM 1777 C CA . LEU A 1 224 ? 1.040 3.293 -13.732 1.00 95.44 224 LEU A CA 1
ATOM 1778 C C . LEU A 1 224 ? 2.298 3.933 -14.343 1.00 95.44 224 LEU A C 1
ATOM 1780 O O . LEU A 1 224 ? 3.387 3.449 -14.017 1.00 95.44 224 LEU A O 1
ATOM 1784 N N . PRO A 1 225 ? 2.222 5.021 -15.142 1.00 95.19 225 PRO A N 1
ATOM 1785 C CA . PRO A 1 225 ? 3.423 5.663 -15.675 1.00 95.19 225 PRO A CA 1
ATOM 1786 C C . PRO A 1 225 ? 4.379 6.156 -14.583 1.00 95.19 225 PRO A C 1
ATOM 1788 O O . PRO A 1 225 ? 5.572 5.866 -14.633 1.00 95.19 225 PRO A O 1
ATOM 1791 N N . ALA A 1 226 ? 3.855 6.853 -13.570 1.00 95.50 226 ALA A N 1
ATOM 1792 C CA . ALA A 1 226 ? 4.656 7.424 -12.490 1.00 95.50 226 ALA A CA 1
ATOM 1793 C C . ALA A 1 226 ? 5.304 6.336 -11.621 1.00 95.50 226 ALA A C 1
ATOM 1795 O O . ALA A 1 226 ? 6.491 6.422 -11.295 1.00 95.50 226 ALA A O 1
ATOM 1796 N N . PHE A 1 227 ? 4.548 5.286 -11.281 1.00 96.88 227 PHE A N 1
ATOM 1797 C CA . PHE A 1 227 ? 5.068 4.134 -10.542 1.00 96.88 227 PHE A CA 1
ATOM 1798 C C . PHE A 1 227 ? 6.187 3.438 -11.310 1.00 96.88 227 PHE A C 1
ATOM 1800 O O . PHE A 1 227 ? 7.256 3.194 -10.755 1.00 96.88 227 PHE A O 1
ATOM 1807 N N . THR A 1 228 ? 5.960 3.166 -12.594 1.00 96.19 228 THR A N 1
ATOM 1808 C CA . THR A 1 228 ? 6.937 2.481 -13.443 1.00 96.19 228 THR A CA 1
ATOM 1809 C C . THR A 1 228 ? 8.248 3.263 -13.512 1.00 96.19 228 THR A C 1
ATOM 1811 O O . THR A 1 228 ? 9.310 2.699 -13.271 1.00 96.19 228 THR A O 1
ATOM 1814 N N . GLU A 1 229 ? 8.193 4.573 -13.755 1.00 94.50 229 GLU A N 1
ATOM 1815 C CA . GLU A 1 229 ? 9.391 5.424 -13.801 1.00 94.50 229 GLU A CA 1
ATOM 1816 C C . GLU A 1 229 ? 10.118 5.519 -12.468 1.00 94.50 229 GLU A C 1
ATOM 1818 O O . GLU A 1 229 ? 11.348 5.558 -12.436 1.00 94.50 229 GLU A O 1
ATOM 1823 N N . THR A 1 230 ? 9.373 5.540 -11.365 1.00 94.94 230 THR A N 1
ATOM 1824 C CA . THR A 1 230 ? 9.959 5.559 -10.021 1.00 94.94 230 THR A CA 1
ATOM 1825 C C . THR A 1 230 ? 10.749 4.282 -9.757 1.00 94.94 230 THR A C 1
ATOM 1827 O O . THR A 1 230 ? 11.876 4.351 -9.273 1.00 94.94 230 THR A O 1
ATOM 1830 N N . LEU A 1 231 ? 10.215 3.119 -10.143 1.00 94.81 231 LEU A N 1
ATOM 1831 C CA . LEU A 1 231 ? 10.924 1.848 -9.998 1.00 94.81 231 LEU A CA 1
ATOM 1832 C C . LEU A 1 231 ? 12.123 1.735 -10.949 1.00 94.81 231 LEU A C 1
ATOM 1834 O O . LEU A 1 231 ? 13.179 1.268 -10.530 1.00 94.81 231 LEU A O 1
ATOM 1838 N N . LEU A 1 232 ? 12.006 2.217 -12.192 1.00 93.44 232 LEU A N 1
ATOM 1839 C CA . LEU A 1 232 ? 13.144 2.302 -13.118 1.00 93.44 232 LEU A CA 1
ATOM 1840 C C . LEU A 1 232 ? 14.256 3.203 -12.556 1.00 93.44 232 LEU A C 1
ATOM 1842 O O . LEU A 1 232 ? 15.430 2.842 -12.612 1.00 93.44 232 LEU A O 1
ATOM 1846 N N . THR A 1 233 ? 13.889 4.334 -11.944 1.00 91.94 233 THR A N 1
ATOM 1847 C CA . THR A 1 233 ? 14.835 5.224 -11.249 1.00 91.94 233 THR A CA 1
ATOM 1848 C C . THR A 1 233 ? 15.509 4.491 -10.087 1.00 91.94 233 THR A C 1
ATOM 1850 O O . THR A 1 233 ? 16.731 4.493 -9.992 1.00 91.94 233 THR A O 1
ATOM 1853 N N . ALA A 1 234 ? 14.746 3.774 -9.257 1.00 91.12 234 ALA A N 1
ATOM 1854 C CA . ALA A 1 234 ? 15.298 3.004 -8.141 1.00 91.12 234 ALA A CA 1
ATOM 1855 C C . ALA A 1 234 ? 16.273 1.897 -8.598 1.00 91.12 234 ALA A C 1
ATOM 1857 O O . ALA A 1 234 ? 17.282 1.645 -7.936 1.00 91.12 234 ALA A O 1
ATOM 1858 N N . MET A 1 235 ? 16.009 1.253 -9.741 1.00 90.94 235 MET A N 1
ATOM 1859 C CA . MET A 1 235 ? 16.944 0.304 -10.361 1.00 90.94 235 MET A CA 1
ATOM 1860 C C . MET A 1 235 ? 18.219 1.000 -10.865 1.00 90.94 235 MET A C 1
ATOM 1862 O O . MET A 1 235 ? 19.328 0.465 -10.735 1.00 90.94 235 MET A O 1
ATOM 1866 N N . MET A 1 236 ? 18.078 2.206 -11.418 1.00 88.00 236 MET A N 1
ATOM 1867 C CA . MET A 1 236 ? 19.194 3.006 -11.913 1.00 88.00 236 MET A CA 1
ATOM 1868 C C . MET A 1 236 ? 20.105 3.499 -10.776 1.00 88.00 236 MET A C 1
ATOM 1870 O O . MET A 1 236 ? 21.324 3.386 -10.884 1.00 88.00 236 MET A O 1
ATOM 1874 N N . ASP A 1 237 ? 19.549 3.929 -9.647 1.00 84.25 237 ASP A N 1
ATOM 1875 C CA . ASP A 1 237 ? 20.338 4.401 -8.501 1.00 84.25 237 ASP A CA 1
ATOM 1876 C C . ASP A 1 237 ? 21.203 3.290 -7.880 1.00 84.25 237 ASP A C 1
ATOM 1878 O O . ASP A 1 237 ? 22.206 3.560 -7.224 1.00 84.25 237 ASP A O 1
ATOM 1882 N N . GLY A 1 238 ? 20.834 2.017 -8.073 1.00 79.19 238 GLY A N 1
ATOM 1883 C CA . GLY A 1 238 ? 21.607 0.855 -7.616 1.00 79.19 238 GLY A CA 1
ATOM 1884 C C . GLY A 1 238 ? 21.652 0.662 -6.094 1.00 79.19 238 GLY A C 1
ATOM 1885 O O . GLY A 1 238 ? 22.125 -0.374 -5.629 1.00 79.19 238 GLY A O 1
ATOM 1886 N N . SER A 1 239 ? 21.099 1.596 -5.315 1.00 72.25 239 SER A N 1
ATOM 1887 C CA . SER A 1 239 ? 21.041 1.560 -3.846 1.00 72.25 239 SER A CA 1
ATOM 1888 C C . SER A 1 239 ? 20.321 0.327 -3.288 1.00 72.25 239 SER A C 1
ATOM 1890 O O . SER A 1 239 ? 20.522 -0.042 -2.133 1.00 72.25 239 SER A O 1
ATOM 1892 N N . ARG A 1 240 ? 19.497 -0.336 -4.111 1.00 81.75 240 ARG A N 1
ATOM 1893 C CA . ARG A 1 240 ? 18.659 -1.488 -3.745 1.00 81.75 240 ARG A CA 1
ATOM 1894 C C . ARG A 1 240 ? 18.996 -2.751 -4.537 1.00 81.75 240 ARG A C 1
ATOM 1896 O O . ARG A 1 240 ? 18.103 -3.532 -4.845 1.00 81.75 240 ARG A O 1
ATOM 1903 N N . GLN A 1 241 ? 20.269 -2.977 -4.863 1.00 83.62 241 GLN A N 1
ATOM 1904 C CA . GLN A 1 241 ? 20.691 -4.126 -5.680 1.00 83.62 241 GLN A CA 1
ATOM 1905 C C . GLN A 1 241 ? 20.213 -5.490 -5.144 1.00 83.62 241 GLN A C 1
ATOM 1907 O O . GLN A 1 241 ? 19.942 -6.390 -5.932 1.00 83.62 241 GLN A O 1
ATOM 1912 N N . ILE A 1 242 ? 20.065 -5.634 -3.822 1.00 89.81 242 ILE A N 1
ATOM 1913 C CA . ILE A 1 242 ? 19.550 -6.860 -3.186 1.00 89.81 242 ILE A CA 1
ATOM 1914 C C . ILE A 1 242 ? 18.121 -7.188 -3.651 1.00 89.81 242 ILE A C 1
ATOM 1916 O O . ILE A 1 242 ? 17.785 -8.358 -3.752 1.00 89.81 242 ILE A O 1
ATOM 1920 N N . LEU A 1 243 ? 17.309 -6.173 -3.965 1.00 91.81 243 LEU A N 1
ATOM 1921 C CA . LEU A 1 243 ? 15.907 -6.311 -4.384 1.00 91.81 243 LEU A CA 1
ATOM 1922 C C . LEU A 1 243 ? 15.731 -6.249 -5.906 1.00 91.81 243 LEU A C 1
ATOM 1924 O O . LEU A 1 243 ? 14.667 -5.880 -6.408 1.00 91.81 243 LEU A O 1
ATOM 1928 N N . HIS A 1 244 ? 16.801 -6.496 -6.663 1.00 91.19 244 HIS A N 1
ATOM 1929 C CA . HIS A 1 244 ? 16.775 -6.336 -8.112 1.00 91.19 244 HIS A CA 1
ATOM 1930 C C . HIS A 1 244 ? 15.725 -7.244 -8.766 1.00 91.19 244 HIS A C 1
ATOM 1932 O O . HIS A 1 244 ? 15.014 -6.799 -9.665 1.00 91.19 244 HIS A O 1
ATOM 1938 N N . ASP A 1 245 ? 15.589 -8.488 -8.312 1.00 92.25 245 ASP A N 1
ATOM 1939 C CA . ASP A 1 245 ? 14.654 -9.440 -8.912 1.00 92.25 245 ASP A CA 1
ATOM 1940 C C . ASP A 1 245 ? 13.194 -9.067 -8.612 1.00 92.25 245 ASP A C 1
ATOM 1942 O O . ASP A 1 245 ? 12.346 -9.120 -9.505 1.00 92.25 245 ASP A O 1
ATOM 1946 N N . GLU A 1 246 ? 12.898 -8.593 -7.400 1.00 94.44 246 GLU A N 1
ATOM 1947 C CA . GLU A 1 246 ? 11.583 -8.077 -7.013 1.00 94.44 246 GLU A CA 1
ATOM 1948 C C . GLU A 1 246 ? 11.222 -6.800 -7.780 1.00 94.44 246 GLU A C 1
ATOM 1950 O O . GLU A 1 246 ? 10.073 -6.629 -8.202 1.00 94.44 246 GLU A O 1
ATOM 1955 N N . LEU A 1 247 ? 12.199 -5.912 -7.995 1.00 94.69 247 LEU A N 1
ATOM 1956 C CA . LEU A 1 247 ? 12.039 -4.717 -8.823 1.00 94.69 247 LEU A CA 1
ATOM 1957 C C . LEU A 1 247 ? 11.717 -5.096 -10.270 1.00 94.69 247 LEU A C 1
ATOM 1959 O O . LEU A 1 247 ? 10.721 -4.619 -10.809 1.00 94.69 247 LEU A O 1
ATOM 1963 N N . VAL A 1 248 ? 12.500 -5.994 -10.878 1.00 94.75 248 VAL A N 1
ATOM 1964 C CA . VAL A 1 248 ? 12.265 -6.476 -12.249 1.00 94.75 248 VAL A CA 1
ATOM 1965 C C . VAL A 1 248 ? 10.887 -7.120 -12.374 1.00 94.75 248 VAL A C 1
ATOM 1967 O O . VAL A 1 248 ? 10.164 -6.827 -13.326 1.00 94.75 248 VAL A O 1
ATOM 1970 N N . LEU A 1 249 ? 10.500 -7.969 -11.418 1.00 94.88 249 LEU A N 1
ATOM 1971 C CA . LEU A 1 249 ? 9.191 -8.618 -11.407 1.00 94.88 249 LEU A CA 1
ATOM 1972 C C . LEU A 1 249 ? 8.053 -7.593 -11.349 1.00 94.88 249 LEU A C 1
ATOM 1974 O O . LEU A 1 249 ? 7.093 -7.694 -12.111 1.00 94.88 249 LEU A O 1
ATOM 1978 N N . THR A 1 250 ? 8.180 -6.586 -10.486 1.00 95.94 250 THR A N 1
ATOM 1979 C CA . THR A 1 250 ? 7.154 -5.548 -10.317 1.00 95.94 250 THR A CA 1
ATOM 1980 C C . THR A 1 250 ? 7.076 -4.636 -11.544 1.00 95.94 250 THR A C 1
ATOM 1982 O O . THR A 1 250 ? 5.981 -4.352 -12.028 1.00 95.94 250 THR A O 1
ATOM 1985 N N . VAL A 1 251 ? 8.220 -4.232 -12.110 1.00 96.19 251 VAL A N 1
ATOM 1986 C CA . VAL A 1 251 ? 8.284 -3.446 -13.355 1.00 96.19 251 VAL A CA 1
ATOM 1987 C C . VAL A 1 251 ? 7.682 -4.225 -14.521 1.00 96.19 251 VAL A C 1
ATOM 1989 O O . VAL A 1 251 ? 6.900 -3.663 -15.282 1.00 96.19 251 VAL A O 1
ATOM 1992 N N . PHE A 1 252 ? 7.975 -5.522 -14.640 1.00 95.88 252 PHE A N 1
ATOM 1993 C CA . PHE A 1 252 ? 7.330 -6.375 -15.636 1.00 95.88 252 PHE A CA 1
ATOM 1994 C C . PHE A 1 252 ? 5.817 -6.450 -15.420 1.00 95.88 252 PHE A C 1
ATOM 1996 O O . PHE A 1 252 ? 5.061 -6.329 -16.380 1.00 95.88 252 PHE A O 1
ATOM 2003 N N . GLY A 1 253 ? 5.365 -6.605 -14.173 1.00 95.12 253 GLY A N 1
ATOM 2004 C CA . GLY A 1 253 ? 3.946 -6.588 -13.825 1.00 95.12 253 GLY A CA 1
ATOM 2005 C C . GLY A 1 253 ? 3.248 -5.324 -14.332 1.00 95.12 253 GLY A C 1
ATOM 2006 O O . GLY A 1 253 ? 2.241 -5.424 -15.036 1.00 95.12 253 GLY A O 1
ATOM 2007 N N . LEU A 1 254 ? 3.823 -4.152 -14.054 1.00 96.06 254 LEU A N 1
ATOM 2008 C CA . LEU A 1 254 ? 3.314 -2.861 -14.527 1.00 96.06 254 LEU A CA 1
ATOM 2009 C C . LEU A 1 254 ? 3.351 -2.755 -16.058 1.00 96.06 254 LEU A C 1
ATOM 2011 O O . LEU A 1 254 ? 2.349 -2.389 -16.669 1.00 96.06 254 LEU A O 1
ATOM 2015 N N . ALA A 1 255 ? 4.464 -3.135 -16.691 1.00 95.06 255 ALA A N 1
ATOM 2016 C CA . ALA A 1 255 ? 4.602 -3.126 -18.146 1.00 95.06 255 ALA A CA 1
ATOM 2017 C C . ALA A 1 255 ? 3.570 -4.040 -18.826 1.00 95.06 255 ALA A C 1
ATOM 2019 O O . ALA A 1 255 ? 2.965 -3.661 -19.825 1.00 95.06 255 ALA A O 1
ATOM 2020 N N . SER A 1 256 ? 3.305 -5.216 -18.252 1.00 94.25 256 SER A N 1
ATOM 2021 C CA . SER A 1 256 ? 2.376 -6.206 -18.806 1.00 94.25 256 SER A CA 1
ATOM 2022 C C . SER A 1 256 ? 0.918 -5.746 -18.830 1.00 94.25 256 SER A C 1
ATOM 2024 O O . SER A 1 256 ? 0.114 -6.283 -19.592 1.00 94.25 256 SER A O 1
ATOM 2026 N N . ALA A 1 257 ? 0.566 -4.736 -18.032 1.00 93.06 257 ALA A N 1
ATOM 2027 C CA . ALA A 1 257 ? -0.763 -4.141 -18.062 1.00 93.06 257 ALA A CA 1
ATOM 2028 C C . ALA A 1 257 ? -1.017 -3.333 -19.346 1.00 93.06 257 ALA A C 1
ATOM 2030 O O . ALA A 1 257 ? -2.168 -3.207 -19.783 1.00 93.06 257 ALA A O 1
ATOM 2031 N N . ASP A 1 258 ? 0.049 -2.775 -19.932 1.00 93.81 258 ASP A N 1
ATOM 2032 C CA . ASP A 1 258 ? 0.024 -2.076 -21.212 1.00 93.81 258 ASP A CA 1
ATOM 2033 C C . ASP A 1 258 ? 1.434 -1.922 -21.804 1.00 93.81 258 ASP A C 1
ATOM 2035 O O . ASP A 1 258 ? 2.111 -0.906 -21.623 1.00 93.81 258 ASP A O 1
ATOM 2039 N N . PHE A 1 259 ? 1.884 -2.938 -22.544 1.00 93.69 259 PHE A N 1
ATOM 2040 C CA . PHE A 1 259 ? 3.202 -2.890 -23.175 1.00 93.69 259 PHE A CA 1
ATOM 2041 C C . PHE A 1 259 ? 3.313 -1.744 -24.189 1.00 93.69 259 PHE A C 1
ATOM 2043 O O . PHE A 1 259 ? 4.383 -1.154 -24.323 1.00 93.69 259 PHE A O 1
ATOM 2050 N N . ASN A 1 260 ? 2.220 -1.374 -24.864 1.00 92.69 260 ASN A N 1
ATOM 2051 C CA . ASN A 1 260 ? 2.234 -0.276 -25.830 1.00 92.69 260 ASN A CA 1
ATOM 2052 C C . ASN A 1 260 ? 2.514 1.063 -25.142 1.00 92.69 260 ASN A C 1
ATOM 2054 O O . ASN A 1 260 ? 3.332 1.841 -25.626 1.00 92.69 260 ASN A O 1
ATOM 2058 N N . LEU A 1 261 ? 1.886 1.315 -23.992 1.00 92.75 261 LEU A N 1
ATOM 2059 C CA . LEU A 1 261 ? 2.186 2.482 -23.163 1.00 92.75 261 LEU A CA 1
ATOM 2060 C C . LEU A 1 261 ? 3.622 2.435 -22.622 1.00 92.75 261 LEU A C 1
ATOM 2062 O O . LEU A 1 261 ? 4.333 3.442 -22.662 1.00 92.75 261 LEU A O 1
ATOM 2066 N N . PHE A 1 262 ? 4.062 1.266 -22.147 1.00 93.88 262 PHE A N 1
ATOM 2067 C CA . PHE A 1 262 ? 5.400 1.081 -21.592 1.00 93.88 262 PHE A CA 1
ATOM 2068 C C . PHE A 1 262 ? 6.499 1.397 -22.615 1.00 93.88 262 PHE A C 1
ATOM 2070 O O . PHE A 1 262 ? 7.324 2.280 -22.385 1.00 93.88 262 PHE A O 1
ATOM 2077 N N . PHE A 1 263 ? 6.483 0.723 -23.765 1.00 91.38 263 PHE A N 1
ATOM 2078 C CA . PHE A 1 263 ? 7.493 0.894 -24.810 1.00 91.38 263 PHE A CA 1
ATOM 2079 C C . PHE A 1 263 ? 7.306 2.189 -25.609 1.00 91.38 263 PHE A C 1
ATOM 2081 O O . PHE A 1 263 ? 8.287 2.793 -26.028 1.00 91.38 263 PHE A O 1
ATOM 2088 N N . GLY A 1 264 ? 6.062 2.618 -25.833 1.00 89.94 264 GLY A N 1
ATOM 2089 C CA . GLY A 1 264 ? 5.749 3.761 -26.690 1.00 89.94 264 GLY A CA 1
ATOM 2090 C C . GLY A 1 264 ? 5.827 5.122 -26.000 1.00 89.94 264 GLY A C 1
ATOM 2091 O O . GLY A 1 264 ? 5.983 6.127 -26.687 1.00 89.94 264 GLY A O 1
ATOM 2092 N N . GLN A 1 265 ? 5.712 5.184 -24.668 1.00 91.38 265 GLN A N 1
ATOM 2093 C CA . GLN A 1 265 ? 5.690 6.457 -23.933 1.00 91.38 265 GLN A CA 1
ATOM 2094 C C . GLN A 1 265 ? 6.611 6.461 -22.713 1.00 91.38 265 GLN A C 1
ATOM 2096 O O . GLN A 1 265 ? 7.436 7.365 -22.588 1.00 91.38 265 GLN A O 1
ATOM 2101 N N . ILE A 1 266 ? 6.504 5.461 -21.831 1.00 92.44 266 ILE A N 1
ATOM 2102 C CA . ILE A 1 266 ? 7.230 5.459 -20.550 1.00 92.44 266 ILE A CA 1
ATOM 2103 C C . ILE A 1 266 ? 8.740 5.346 -20.777 1.00 92.44 266 ILE A C 1
ATOM 2105 O O . ILE A 1 266 ? 9.494 6.193 -20.305 1.00 92.44 266 ILE A O 1
ATOM 2109 N N . VAL A 1 267 ? 9.191 4.337 -21.528 1.00 90.50 267 VAL A N 1
ATOM 2110 C CA . VAL A 1 267 ? 10.618 4.133 -21.820 1.00 90.50 267 VAL A CA 1
ATOM 2111 C C . VAL A 1 267 ? 11.227 5.339 -22.551 1.00 90.50 267 VAL A C 1
ATOM 2113 O O . VAL A 1 267 ? 12.226 5.858 -22.054 1.00 90.50 267 VAL A O 1
ATOM 2116 N N . PRO A 1 268 ? 10.644 5.864 -23.651 1.00 88.62 268 PRO A N 1
ATOM 2117 C CA . PRO A 1 268 ? 11.161 7.064 -24.310 1.00 88.62 268 PRO A CA 1
ATOM 2118 C C . PRO A 1 268 ? 11.265 8.276 -23.381 1.00 88.62 268 PRO A C 1
ATOM 2120 O O . PRO A 1 268 ? 12.281 8.972 -23.388 1.00 88.62 268 PRO A O 1
ATOM 2123 N N . ARG A 1 269 ? 10.246 8.516 -22.543 1.00 89.19 269 ARG A N 1
ATOM 2124 C CA . ARG A 1 269 ? 10.254 9.621 -21.576 1.00 89.19 269 ARG A CA 1
ATOM 2125 C C . ARG A 1 269 ? 11.341 9.428 -20.521 1.00 89.19 269 ARG A C 1
ATOM 2127 O O . ARG A 1 269 ? 12.078 10.371 -20.238 1.00 89.19 269 ARG A O 1
ATOM 2134 N N . PHE A 1 270 ? 11.489 8.215 -19.996 1.00 89.50 270 PHE A N 1
ATOM 2135 C CA . PHE A 1 270 ? 12.538 7.867 -19.042 1.00 89.50 270 PHE A CA 1
ATOM 2136 C C . PHE A 1 270 ? 13.937 8.082 -19.637 1.00 89.50 270 PHE A C 1
ATOM 2138 O O . PHE A 1 270 ? 14.746 8.791 -19.045 1.00 89.50 270 PHE A O 1
ATOM 2145 N N . VAL A 1 271 ? 14.198 7.571 -20.844 1.00 86.56 271 VAL A N 1
ATOM 2146 C CA . VAL A 1 271 ? 15.466 7.786 -21.563 1.00 86.56 271 VAL A CA 1
ATOM 2147 C C . VAL A 1 271 ? 15.727 9.278 -21.758 1.00 86.56 271 VAL A C 1
ATOM 2149 O O . VAL A 1 271 ? 16.804 9.748 -21.423 1.00 86.56 271 VAL A O 1
ATOM 2152 N N . SER A 1 272 ? 14.741 10.056 -22.217 1.00 84.62 272 SER A N 1
ATOM 2153 C CA . SER A 1 272 ? 14.926 11.500 -22.446 1.00 84.62 272 SER A CA 1
ATOM 2154 C C . SER A 1 272 ? 15.317 12.287 -21.189 1.00 84.62 272 SER A C 1
ATOM 2156 O O . SER A 1 272 ? 15.925 13.349 -21.290 1.00 84.62 272 SER A O 1
ATOM 2158 N N . LYS A 1 273 ? 14.972 11.769 -20.003 1.00 85.19 273 LYS A N 1
ATOM 2159 C CA . LYS A 1 273 ? 15.273 12.393 -18.714 1.00 85.19 273 LYS A CA 1
ATOM 2160 C C . LYS A 1 273 ? 16.697 12.101 -18.232 1.00 85.19 273 LYS A C 1
ATOM 2162 O O . LYS A 1 273 ? 17.258 12.933 -17.523 1.00 85.19 273 LYS A O 1
ATOM 2167 N N . TYR A 1 274 ? 17.252 10.937 -18.573 1.00 79.44 274 TYR A N 1
ATOM 2168 C CA . TYR A 1 274 ? 18.513 10.443 -18.001 1.00 79.44 274 TYR A CA 1
ATOM 2169 C C . TYR A 1 274 ? 19.638 10.256 -19.023 1.00 79.44 274 TYR A C 1
ATOM 2171 O O . TYR A 1 274 ? 20.804 10.309 -18.648 1.00 79.44 274 TYR A O 1
ATOM 2179 N N . SER A 1 275 ? 19.322 10.082 -20.305 1.00 72.81 275 SER A N 1
ATOM 2180 C CA . SER A 1 275 ? 20.323 9.961 -21.360 1.00 72.81 275 SER A CA 1
ATOM 2181 C C . SER A 1 275 ? 20.829 11.325 -21.813 1.00 72.81 275 SER A C 1
ATOM 2183 O O . SER A 1 275 ? 20.077 12.285 -21.987 1.00 72.81 275 SER A O 1
ATOM 2185 N N . ASN A 1 276 ? 22.136 11.391 -22.050 1.00 64.50 276 ASN A N 1
ATOM 2186 C CA . ASN A 1 276 ? 22.794 12.538 -22.662 1.00 64.50 276 ASN A CA 1
ATOM 2187 C C . ASN A 1 276 ? 22.207 12.763 -24.078 1.00 64.50 276 ASN A C 1
ATOM 2189 O O . ASN A 1 276 ? 22.030 11.776 -24.793 1.00 64.50 276 ASN A O 1
ATOM 2193 N N . PRO A 1 277 ? 21.947 13.999 -24.555 1.00 59.59 277 PRO A N 1
ATOM 2194 C CA . PRO A 1 277 ? 21.351 14.238 -25.880 1.00 59.59 277 PRO A CA 1
ATOM 2195 C C . PRO A 1 277 ? 22.145 13.665 -27.067 1.00 59.59 277 PRO A C 1
ATOM 2197 O O . PRO A 1 277 ? 21.630 13.606 -28.181 1.00 59.59 277 PRO A O 1
ATOM 2200 N N . GLN A 1 278 ? 23.405 13.278 -26.839 1.00 53.34 278 GLN A N 1
ATOM 2201 C CA . GLN A 1 278 ? 24.298 12.660 -27.822 1.00 53.34 278 GLN A CA 1
ATOM 2202 C C . GLN A 1 278 ? 24.390 11.127 -27.708 1.00 53.34 278 GLN A C 1
ATOM 2204 O O . GLN A 1 278 ? 25.016 10.499 -28.559 1.00 53.34 278 GLN A O 1
ATOM 2209 N N . ALA A 1 279 ? 23.800 10.516 -26.676 1.00 57.38 279 ALA A N 1
ATOM 2210 C CA . ALA A 1 279 ? 23.773 9.068 -26.517 1.00 57.38 279 ALA A CA 1
ATOM 2211 C C . ALA A 1 279 ? 22.666 8.468 -27.394 1.00 57.38 279 ALA A C 1
ATOM 2213 O O . ALA A 1 279 ? 21.520 8.922 -27.380 1.00 57.38 279 ALA A O 1
ATOM 2214 N N . THR A 1 280 ? 23.001 7.436 -28.169 1.00 57.78 280 THR A N 1
ATOM 2215 C CA . THR A 1 280 ? 22.012 6.655 -28.916 1.00 57.78 280 THR A CA 1
ATOM 2216 C C . THR A 1 280 ? 21.013 6.067 -27.923 1.00 57.78 280 THR A C 1
ATOM 2218 O O . THR A 1 280 ? 21.428 5.379 -26.994 1.00 57.78 280 THR A O 1
ATOM 2221 N N . ILE A 1 281 ? 19.713 6.329 -28.113 1.00 59.78 281 ILE A N 1
ATOM 2222 C CA . ILE A 1 281 ? 18.643 5.733 -27.299 1.00 59.78 281 ILE A CA 1
ATOM 2223 C C . ILE A 1 281 ? 18.878 4.216 -27.274 1.00 59.78 281 ILE A C 1
ATOM 2225 O O . ILE A 1 281 ? 18.865 3.606 -28.351 1.00 59.78 281 ILE A O 1
ATOM 2229 N N . PRO A 1 282 ? 19.132 3.604 -26.099 1.00 61.19 282 PRO A N 1
ATOM 2230 C CA . PRO A 1 282 ? 19.387 2.178 -26.038 1.00 61.19 282 PRO A CA 1
ATOM 2231 C C . PRO A 1 282 ? 18.185 1.458 -26.639 1.00 61.19 282 PRO A C 1
ATOM 2233 O O . PRO A 1 282 ? 17.037 1.734 -26.282 1.00 61.19 282 PRO A O 1
ATOM 2236 N N . ASN A 1 283 ? 18.443 0.577 -27.605 1.00 62.94 283 ASN A N 1
ATOM 2237 C CA . ASN A 1 283 ? 17.387 -0.091 -28.347 1.00 62.94 283 ASN A CA 1
ATOM 2238 C C . ASN A 1 283 ? 16.720 -1.112 -27.417 1.00 62.94 283 ASN A C 1
ATOM 2240 O O . ASN A 1 283 ? 17.183 -2.246 -27.281 1.00 62.94 283 ASN A O 1
ATOM 2244 N N . PHE A 1 284 ? 15.674 -0.688 -26.708 1.00 68.44 284 PHE A N 1
ATOM 2245 C CA . PHE A 1 284 ? 14.966 -1.559 -25.786 1.00 68.44 284 PHE A CA 1
ATOM 2246 C C . PHE A 1 284 ? 14.120 -2.546 -26.585 1.00 68.44 284 PHE A C 1
ATOM 2248 O O . PHE A 1 284 ? 13.053 -2.201 -27.094 1.00 68.44 284 PHE A O 1
ATOM 2255 N N . ALA A 1 285 ? 14.621 -3.774 -26.733 1.00 75.12 285 ALA A N 1
ATOM 2256 C CA . ALA A 1 285 ? 13.904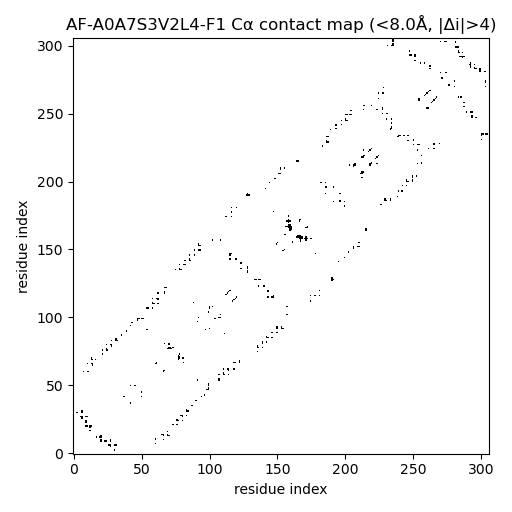 -4.818 -27.448 1.00 75.12 285 ALA A CA 1
ATOM 2257 C C . ALA A 1 285 ? 12.520 -5.035 -26.812 1.00 75.12 285 ALA A C 1
ATOM 2259 O O . ALA A 1 285 ? 12.397 -5.253 -25.604 1.00 75.12 285 ALA A O 1
ATOM 2260 N N . THR A 1 286 ? 11.475 -4.982 -27.641 1.00 80.62 286 THR A N 1
ATOM 2261 C CA . THR A 1 286 ? 10.056 -4.988 -27.245 1.00 80.62 286 THR A CA 1
ATOM 2262 C C . THR A 1 286 ? 9.540 -6.380 -26.866 1.00 80.62 286 THR A C 1
ATOM 2264 O O . THR A 1 286 ? 8.459 -6.809 -27.266 1.00 80.62 286 THR A O 1
ATOM 2267 N N . SER A 1 287 ? 10.331 -7.125 -26.097 1.00 82.81 287 SER A N 1
ATOM 2268 C CA . SER A 1 287 ? 9.980 -8.462 -25.629 1.00 82.81 287 SER A CA 1
ATOM 2269 C C . SER A 1 287 ? 8.886 -8.412 -24.565 1.00 82.81 287 SER A C 1
ATOM 2271 O O . SER A 1 287 ? 9.020 -7.692 -23.575 1.00 82.81 287 SER A O 1
ATOM 2273 N N . THR A 1 288 ? 7.844 -9.224 -24.736 1.00 88.56 288 THR A N 1
ATOM 2274 C CA . THR A 1 288 ? 6.685 -9.282 -23.829 1.00 88.56 288 THR A CA 1
ATOM 2275 C C . THR A 1 288 ? 6.706 -10.485 -22.885 1.00 88.56 288 THR A C 1
ATOM 2277 O O . THR A 1 288 ? 5.895 -10.552 -21.963 1.00 88.56 288 THR A O 1
ATOM 2280 N N . ASP A 1 289 ? 7.598 -11.455 -23.096 1.00 92.75 289 ASP A N 1
ATOM 2281 C CA . ASP A 1 289 ? 7.818 -12.567 -22.171 1.00 92.75 289 ASP A CA 1
ATOM 2282 C C . ASP A 1 289 ? 8.780 -12.171 -21.044 1.00 92.75 289 ASP A C 1
ATOM 2284 O O . ASP A 1 289 ? 9.742 -11.430 -21.253 1.00 92.75 289 ASP A O 1
ATOM 2288 N N . PHE A 1 290 ? 8.536 -12.690 -19.838 1.00 91.06 290 PHE A N 1
ATOM 2289 C CA . PHE A 1 290 ? 9.319 -12.327 -18.656 1.00 91.06 290 PHE A CA 1
ATOM 2290 C C . PHE A 1 290 ? 10.828 -12.611 -18.790 1.00 91.06 290 PHE A C 1
ATOM 2292 O O . PHE A 1 290 ? 11.609 -11.716 -18.463 1.00 91.06 290 PHE A O 1
ATOM 2299 N N . PRO A 1 291 ? 11.285 -13.788 -19.277 1.00 91.81 291 PRO A N 1
ATOM 2300 C CA . PRO A 1 291 ? 12.717 -14.070 -19.388 1.00 91.81 291 PRO A CA 1
ATOM 2301 C C . PRO A 1 291 ? 13.466 -13.076 -20.281 1.00 91.81 291 PRO A C 1
ATOM 2303 O O . PRO A 1 291 ? 14.528 -12.578 -19.898 1.00 91.81 291 PRO A O 1
ATOM 2306 N N . SER A 1 292 ? 12.914 -12.769 -21.456 1.00 89.88 292 SER A N 1
ATOM 2307 C CA . SER A 1 292 ? 13.523 -11.819 -22.388 1.00 89.88 292 SER A CA 1
ATOM 2308 C C . SER A 1 292 ? 13.425 -10.390 -21.863 1.00 89.88 292 SER A C 1
ATOM 2310 O O . SER A 1 292 ? 14.420 -9.667 -21.887 1.00 89.88 292 SER A O 1
ATOM 2312 N N . PHE A 1 293 ? 12.274 -10.007 -21.299 1.00 92.81 293 PHE A N 1
ATOM 2313 C CA . PHE A 1 293 ? 12.076 -8.687 -20.702 1.00 92.81 293 PHE A CA 1
ATOM 2314 C C . PHE A 1 293 ? 13.059 -8.419 -19.562 1.00 92.81 293 PHE A C 1
ATOM 2316 O O . PHE A 1 293 ? 13.727 -7.391 -19.563 1.00 92.81 293 PHE A O 1
ATOM 2323 N N . SER A 1 294 ? 13.191 -9.354 -18.617 1.00 91.50 294 SER A N 1
ATOM 2324 C CA . SER A 1 294 ? 14.111 -9.251 -17.478 1.00 91.50 294 SER A CA 1
ATOM 2325 C C . SER A 1 294 ? 15.555 -9.043 -17.939 1.00 91.50 294 SER A C 1
ATOM 2327 O O . SER A 1 294 ? 16.253 -8.142 -17.464 1.00 91.50 294 SER A O 1
ATOM 2329 N N . ARG A 1 295 ? 15.987 -9.827 -18.936 1.00 89.44 295 ARG A N 1
ATOM 2330 C CA . ARG A 1 295 ? 17.315 -9.696 -19.539 1.00 89.44 295 ARG A CA 1
ATOM 2331 C C . ARG A 1 295 ? 17.509 -8.324 -20.186 1.00 89.44 295 ARG A C 1
ATOM 2333 O O . ARG A 1 295 ? 18.514 -7.670 -19.916 1.00 89.44 295 ARG A O 1
ATOM 2340 N N . ASN A 1 296 ? 16.562 -7.896 -21.016 1.00 89.12 296 ASN A N 1
ATOM 2341 C CA . ASN A 1 296 ? 16.643 -6.627 -21.734 1.00 89.12 296 ASN A CA 1
ATOM 2342 C C . ASN A 1 296 ? 16.634 -5.443 -20.766 1.00 89.12 296 ASN A C 1
ATOM 2344 O O . ASN A 1 296 ? 17.431 -4.522 -20.926 1.00 89.12 296 ASN A O 1
ATOM 2348 N N . LEU A 1 297 ? 15.790 -5.486 -19.729 1.00 89.88 297 LEU A N 1
ATOM 2349 C CA . LEU A 1 297 ? 15.692 -4.444 -18.705 1.00 89.88 297 LEU A CA 1
ATOM 2350 C C . LEU A 1 297 ? 17.018 -4.248 -17.974 1.00 89.88 297 LEU A C 1
ATOM 2352 O O . LEU A 1 297 ? 17.438 -3.116 -17.748 1.00 89.88 297 LEU A O 1
ATOM 2356 N N . LYS A 1 298 ? 17.716 -5.342 -17.663 1.00 85.69 298 LYS A N 1
ATOM 2357 C CA . LYS A 1 298 ? 19.031 -5.275 -17.027 1.00 85.69 298 LYS A CA 1
ATOM 2358 C C . LYS A 1 298 ? 20.072 -4.576 -17.908 1.00 85.69 298 LYS A C 1
ATOM 2360 O O . LYS A 1 298 ? 20.836 -3.764 -17.395 1.00 85.69 298 LYS A O 1
ATOM 2365 N N . PHE A 1 299 ? 20.106 -4.873 -19.209 1.00 85.31 299 PHE A N 1
ATOM 2366 C CA . PHE A 1 299 ? 21.008 -4.190 -20.146 1.00 85.31 299 PHE A CA 1
ATOM 2367 C C . PHE A 1 299 ? 20.657 -2.710 -20.280 1.00 85.31 299 PHE A C 1
ATOM 2369 O O . PHE A 1 299 ? 21.514 -1.863 -20.076 1.00 85.31 299 PHE A O 1
ATOM 2376 N N . PHE A 1 300 ? 19.379 -2.403 -20.474 1.00 86.44 300 PHE A N 1
ATOM 2377 C CA . PHE A 1 300 ? 18.871 -1.039 -20.581 1.00 86.44 300 PHE A CA 1
ATOM 2378 C C . PHE A 1 300 ? 19.232 -0.147 -19.392 1.00 86.44 300 PHE A C 1
ATOM 2380 O O . PHE A 1 300 ? 19.723 0.963 -19.578 1.00 86.44 300 PHE A O 1
ATOM 2387 N N . ILE A 1 301 ? 19.019 -0.632 -18.164 1.00 86.44 301 ILE A N 1
ATOM 2388 C CA . ILE A 1 301 ? 19.359 0.128 -16.956 1.00 86.44 301 ILE A CA 1
ATOM 2389 C C . ILE A 1 301 ? 20.870 0.361 -16.854 1.00 86.44 301 ILE A C 1
ATOM 2391 O O . ILE A 1 301 ? 21.280 1.414 -16.377 1.00 86.44 301 ILE A O 1
ATOM 2395 N N . ASN A 1 302 ? 21.700 -0.588 -17.293 1.00 82.12 302 ASN A N 1
ATOM 2396 C CA . ASN A 1 302 ? 23.150 -0.403 -17.306 1.00 82.12 302 ASN A CA 1
ATOM 2397 C C . ASN A 1 302 ? 23.591 0.588 -18.388 1.00 82.12 302 ASN A C 1
ATOM 2399 O O . ASN A 1 302 ? 24.433 1.430 -18.100 1.00 82.12 302 ASN A O 1
ATOM 2403 N N . ASP A 1 303 ? 23.000 0.528 -19.582 1.00 80.44 303 ASP A N 1
ATOM 2404 C CA . ASP A 1 303 ? 23.342 1.401 -20.709 1.00 80.44 303 ASP A CA 1
ATOM 2405 C C . ASP A 1 303 ? 22.988 2.870 -20.432 1.00 80.44 303 ASP A C 1
ATOM 2407 O O . ASP A 1 303 ? 23.694 3.761 -20.884 1.00 80.44 303 ASP A O 1
ATOM 2411 N N . ILE A 1 304 ? 21.927 3.139 -19.658 1.00 76.69 304 ILE A N 1
ATOM 2412 C CA . ILE A 1 304 ? 21.541 4.507 -19.263 1.00 76.69 304 ILE A CA 1
ATOM 2413 C C . ILE A 1 304 ? 22.472 5.105 -18.199 1.00 76.69 304 ILE A C 1
ATOM 2415 O O . ILE A 1 304 ? 22.589 6.324 -18.117 1.00 76.69 304 ILE A O 1
ATOM 2419 N N . LYS A 1 305 ? 23.124 4.283 -17.363 1.00 67.06 305 LYS A N 1
ATOM 2420 C CA . LYS A 1 305 ? 24.060 4.785 -16.338 1.00 67.06 305 LYS A CA 1
ATOM 2421 C C . LYS A 1 305 ? 25.373 5.317 -16.927 1.00 67.06 305 LYS A C 1
ATOM 2423 O O . LYS A 1 305 ? 26.116 5.964 -16.190 1.00 67.06 305 LYS A O 1
ATOM 2428 N N . VAL A 1 306 ? 25.682 4.970 -18.178 1.00 55.25 306 VAL A N 1
ATOM 2429 C CA . VAL A 1 306 ? 26.935 5.293 -18.884 1.00 55.25 306 VAL A CA 1
ATOM 2430 C C . VAL A 1 306 ? 26.788 6.600 -19.653 1.00 55.25 306 VAL A C 1
ATOM 2432 O O . VAL A 1 306 ? 27.733 7.415 -19.568 1.00 55.25 306 VAL A O 1
#

Foldseek 3Di:
DVLLVLLLVLLVCLLVVDPCNVVSLVSNLVSLVVVLVCCVVCVVPDDLVVLLVSLLSLLVSLLPLCRLVSLVVSAPSSLSSLLSSLVSLLSLLQDLPNPSPPVVVVPSLLSSLCNLLPRLLVSLPPDFCPDPSNPSSLVSVLSSLVSLLSCCQRVVVLAADPPPRHGPDPVSVVSVVSSLVSLLVVLVDLRRDLVSVLVSLVSLVSCCVRPVQLPRPCCVPPPLLSSLLSLLVVVLVCSNVVCLVSSLVSNLVSCLSPVCCCVVPSLVVSLVVQPDPPDDSPPQPSDNDSVSSSVSSVVNSVSSND

Organism: NCBI:txid215587

InterPro domains:
  IPR040016 Exportin-6 [PTHR21452] (30-306)
  IPR060041 Exportin-6, C-terminal domain [PF26714] (152-305)

Sequence (306 aa):
MRLFGMFLQAIQSVDNGQRLAISCLGSARESLDFMIQVFDSLIKEVDKSLAQNFIESVVSLISSHNCISSLLSLGRGGLLLLHKLMRLIGMVVSCPNSAFLVSSNSNIRAGIVHLCFDQLYSALSGRTTVGESNSALLDLREMHYQLMHKILSSRWNWFFKPINREFESEEGNKFFVKAMEIYFSSFQDMTLPPSTYGYNLSVFNDLQKVHKLYSVQLFKTEMLPAFTETLLTAMMDGSRQILHDELVLTVFGLASADFNLFFGQIVPRFVSKYSNPQATIPNFATSTDFPSFSRNLKFFINDIKV

Mean predicted aligned error: 8.51 Å

Radius of gyration: 22.08 Å; Cα contacts (8 Å, |Δi|>4): 282; chains: 1; bounding box: 51×32×64 Å